Protein AF-A0A4T0E609-F1 (afdb_monomer)

Nearest PDB structures (foldseek):
  8p5k-assembly4_D  TM=7.439E-01  e=4.631E-05  Homo sapiens
  8sv9-assembly2_B  TM=7.648E-01  e=1.270E-04  Homo sapiens
  7jov-assembly4_H  TM=6.399E-01  e=2.448E-04  Homo sapiens
  6ed6-assembly1_A  TM=5.633E-01  e=2.000E-04  Homo sapiens
  7p6n-assembly3_D  TM=6.419E-01  e=7.061E-04  Homo sapiens

Structure (mmCIF, N/CA/C/O backbone):
data_AF-A0A4T0E609-F1
#
_entry.id   AF-A0A4T0E609-F1
#
loop_
_atom_site.group_PDB
_atom_site.id
_atom_site.type_symbol
_atom_site.label_atom_id
_atom_site.label_alt_id
_atom_site.label_comp_id
_atom_site.label_asym_id
_atom_site.label_entity_id
_atom_site.label_seq_id
_atom_site.pdbx_PDB_ins_code
_atom_site.Cartn_x
_atom_site.Cartn_y
_atom_site.Cartn_z
_atom_site.occupancy
_atom_site.B_iso_or_equiv
_atom_site.auth_seq_id
_atom_site.auth_comp_id
_atom_site.auth_asym_id
_atom_site.auth_atom_id
_atom_site.pdbx_PDB_model_num
ATOM 1 N N . MET A 1 1 ? -8.986 11.336 21.048 1.00 56.22 1 MET A N 1
ATOM 2 C CA . MET A 1 1 ? -10.346 11.260 20.461 1.00 56.22 1 MET A CA 1
ATOM 3 C C . MET A 1 1 ? -10.326 11.064 18.946 1.00 56.22 1 MET A C 1
ATOM 5 O O . MET A 1 1 ? -10.777 10.016 18.514 1.00 56.22 1 MET A O 1
ATOM 9 N N . VAL A 1 2 ? -9.793 11.989 18.130 1.00 61.06 2 VAL A N 1
ATOM 10 C CA . VAL A 1 2 ? -9.816 11.843 16.650 1.00 61.06 2 VAL A CA 1
ATOM 11 C C . VAL A 1 2 ? -8.980 10.652 16.150 1.00 61.06 2 VAL A C 1
ATOM 13 O O . VAL A 1 2 ? -9.468 9.868 15.339 1.00 61.06 2 VAL A O 1
ATOM 16 N N . HIS A 1 3 ? -7.763 10.457 16.672 1.00 74.75 3 HIS A N 1
ATOM 17 C CA . HIS A 1 3 ? -6.922 9.303 16.312 1.00 74.75 3 HIS A CA 1
ATOM 18 C C . HIS A 1 3 ? -7.565 7.959 16.679 1.00 74.75 3 HIS A C 1
ATOM 20 O O . HIS A 1 3 ? -7.525 7.029 15.880 1.00 74.75 3 HIS A O 1
ATOM 26 N N . THR A 1 4 ? -8.243 7.879 17.825 1.00 83.50 4 THR A N 1
ATOM 27 C CA . THR A 1 4 ? -8.963 6.678 18.268 1.00 83.50 4 THR A CA 1
ATOM 28 C C . THR A 1 4 ? -10.080 6.285 17.291 1.00 83.50 4 THR A C 1
ATOM 30 O O . THR A 1 4 ? -10.222 5.113 16.957 1.00 83.50 4 THR A O 1
ATOM 33 N N . GLN A 1 5 ? -10.846 7.250 16.767 1.00 89.06 5 GLN A N 1
ATOM 34 C CA . GLN A 1 5 ? -11.907 6.971 15.784 1.00 89.06 5 GLN A CA 1
ATOM 35 C C . GLN A 1 5 ? -11.336 6.553 14.417 1.00 89.06 5 GLN A C 1
ATOM 37 O O . GLN A 1 5 ? -11.829 5.610 13.805 1.00 89.06 5 GLN A O 1
ATOM 42 N N . ARG A 1 6 ? -10.245 7.188 13.965 1.00 92.19 6 ARG A N 1
ATOM 43 C CA . ARG A 1 6 ? -9.525 6.787 12.739 1.00 92.19 6 ARG A CA 1
ATOM 44 C C . ARG A 1 6 ? -8.977 5.364 12.846 1.00 92.19 6 ARG A C 1
ATOM 46 O O . ARG A 1 6 ? -9.180 4.568 11.935 1.00 92.19 6 ARG A O 1
ATOM 53 N N . LYS A 1 7 ? -8.361 5.013 13.981 1.00 92.75 7 LYS A N 1
ATOM 54 C CA . LYS A 1 7 ? -7.909 3.643 14.264 1.00 92.75 7 LYS A CA 1
ATOM 55 C C . LYS A 1 7 ? -9.061 2.638 14.234 1.00 92.75 7 LYS A C 1
ATOM 57 O O . LYS A 1 7 ? -8.891 1.573 13.655 1.00 92.75 7 LYS A O 1
ATOM 62 N N . LYS A 1 8 ? -10.234 2.969 14.795 1.00 93.31 8 LYS A N 1
ATOM 63 C CA . LYS A 1 8 ? -11.423 2.100 14.704 1.00 93.31 8 LYS A CA 1
ATOM 64 C C . LYS A 1 8 ? -11.809 1.814 13.251 1.00 93.31 8 LYS A C 1
ATOM 66 O O . LYS A 1 8 ? -11.991 0.653 12.906 1.00 93.31 8 LYS A O 1
ATOM 71 N N . ILE A 1 9 ? -11.874 2.843 12.400 1.00 95.81 9 ILE A N 1
ATOM 72 C CA . ILE A 1 9 ? -12.173 2.682 10.965 1.00 95.81 9 ILE A CA 1
ATOM 73 C C . ILE A 1 9 ? -11.152 1.748 10.309 1.00 95.81 9 ILE A C 1
ATOM 75 O O . ILE A 1 9 ? -11.538 0.756 9.700 1.00 95.81 9 ILE A O 1
ATOM 79 N N . LEU A 1 10 ? -9.855 2.023 10.491 1.00 97.44 10 LEU A N 1
ATOM 80 C CA . LEU A 1 10 ? -8.783 1.206 9.917 1.00 97.44 10 LEU A CA 1
ATOM 81 C C . LEU A 1 10 ? -8.844 -0.249 10.396 1.00 97.44 10 LEU A C 1
ATOM 83 O O . LEU A 1 10 ? -8.603 -1.160 9.608 1.00 97.44 10 LEU A O 1
ATOM 87 N N . ARG A 1 11 ? -9.197 -0.479 11.665 1.00 96.94 11 ARG A N 1
ATOM 88 C CA . ARG A 1 11 ? -9.356 -1.826 12.212 1.00 96.94 11 ARG A CA 1
ATOM 89 C C . ARG A 1 11 ? -10.498 -2.579 11.530 1.00 96.94 11 ARG A C 1
ATOM 91 O O . ARG A 1 11 ? -10.278 -3.703 11.093 1.00 96.94 11 ARG A O 1
ATOM 98 N N . TYR A 1 12 ? -11.671 -1.962 11.387 1.00 97.44 12 TYR A N 1
ATOM 99 C CA . TYR A 1 12 ? -12.793 -2.576 10.668 1.00 97.44 12 TYR A CA 1
ATOM 100 C C . TYR A 1 12 ? -12.438 -2.878 9.207 1.00 97.44 12 TYR A C 1
ATOM 102 O O . TYR A 1 12 ? -12.769 -3.947 8.697 1.00 97.44 12 TYR A O 1
ATOM 110 N N . THR A 1 13 ? -11.709 -1.978 8.540 1.00 98.38 13 THR A N 1
ATOM 111 C CA . THR A 1 13 ? -11.194 -2.232 7.188 1.00 98.38 13 THR A CA 1
ATOM 112 C C . THR A 1 13 ? -10.259 -3.444 7.161 1.00 98.38 13 THR A C 1
ATOM 114 O O . THR A 1 13 ? -10.406 -4.300 6.294 1.00 98.38 13 THR A O 1
ATOM 117 N N . ALA A 1 14 ? -9.325 -3.559 8.110 1.00 98.56 14 ALA A N 1
ATOM 118 C CA . ALA A 1 14 ? -8.416 -4.701 8.192 1.00 98.56 14 ALA A CA 1
ATOM 119 C C . ALA A 1 14 ? -9.151 -6.025 8.460 1.00 98.56 14 ALA A C 1
ATOM 121 O O . ALA A 1 14 ? -8.818 -7.042 7.857 1.00 98.56 14 ALA A O 1
ATOM 122 N N . GLU A 1 15 ? -10.173 -6.014 9.318 1.00 98.44 15 GLU A N 1
ATOM 123 C CA . GLU A 1 15 ? -11.038 -7.174 9.578 1.00 98.44 15 GLU A CA 1
ATOM 124 C C . GLU A 1 15 ? -11.814 -7.590 8.311 1.00 98.44 15 GLU A C 1
ATOM 126 O O . GLU A 1 15 ? -11.919 -8.779 8.008 1.00 98.44 15 GLU A O 1
ATOM 131 N N . ALA A 1 16 ? -12.271 -6.633 7.494 1.00 98.44 16 ALA A N 1
ATOM 132 C CA . ALA A 1 16 ? -12.873 -6.936 6.195 1.00 98.44 16 ALA A CA 1
ATOM 133 C C . ALA A 1 16 ? -11.858 -7.541 5.204 1.00 98.44 16 ALA A C 1
ATOM 135 O O . ALA A 1 16 ? -12.165 -8.525 4.532 1.00 98.44 16 ALA A O 1
ATOM 136 N N . ILE A 1 17 ? -10.633 -7.003 5.137 1.00 98.69 17 ILE A N 1
ATOM 137 C CA . ILE A 1 17 ? -9.551 -7.565 4.307 1.00 98.69 17 ILE A CA 1
ATOM 138 C C . ILE A 1 17 ? -9.217 -8.997 4.752 1.00 98.69 17 ILE A C 1
ATOM 140 O O . ILE A 1 17 ? -9.049 -9.872 3.904 1.00 98.69 17 ILE A O 1
ATOM 144 N N . GLN A 1 18 ? -9.179 -9.260 6.062 1.00 98.69 18 GLN A N 1
ATOM 145 C CA . GLN A 1 18 ? -8.988 -10.601 6.621 1.00 98.69 18 GLN A CA 1
ATOM 146 C C . GLN A 1 18 ? -10.044 -11.584 6.117 1.00 98.69 18 GLN A C 1
ATOM 148 O O . GLN A 1 18 ? -9.695 -12.677 5.664 1.00 98.69 18 GLN A O 1
ATOM 153 N N . GLU A 1 19 ? -11.316 -11.191 6.121 1.00 98.25 19 GLU A N 1
ATOM 154 C CA . GLU A 1 19 ? -12.392 -12.037 5.608 1.00 98.25 19 GLU A CA 1
ATOM 155 C C . GLU A 1 19 ? -12.185 -12.386 4.123 1.00 98.25 19 GLU A C 1
ATOM 157 O O . GLU A 1 19 ? -12.274 -13.560 3.749 1.00 98.25 19 GLU A O 1
ATOM 162 N N . LEU A 1 20 ? -11.831 -11.407 3.278 1.00 97.81 20 LEU A N 1
ATOM 163 C CA . LEU A 1 20 ? -11.521 -11.647 1.861 1.00 97.81 20 LEU A CA 1
ATOM 164 C C . LEU A 1 20 ? -10.335 -12.600 1.700 1.00 97.81 20 LEU A C 1
ATOM 166 O O . LEU A 1 20 ? -10.408 -13.602 0.976 1.00 97.81 20 LEU A O 1
ATOM 170 N N . HIS A 1 21 ? -9.237 -12.292 2.388 1.00 98.12 21 HIS A N 1
ATOM 171 C CA . HIS A 1 21 ? -7.982 -13.021 2.274 1.00 98.12 21 HIS A CA 1
ATOM 172 C C . HIS A 1 21 ? -8.134 -14.463 2.756 1.00 98.12 21 HIS A C 1
ATOM 174 O O . HIS A 1 21 ? -7.559 -15.358 2.131 1.00 98.12 21 HIS A O 1
ATOM 180 N N . SER A 1 22 ? -8.961 -14.730 3.771 1.00 97.75 22 SER A N 1
ATOM 181 C CA . SER A 1 22 ? -9.263 -16.091 4.246 1.00 97.75 22 SER A CA 1
ATOM 182 C C . SER A 1 22 ? -9.907 -16.979 3.168 1.00 97.75 22 SER A C 1
ATOM 184 O O . SER A 1 22 ? -9.757 -18.200 3.179 1.00 97.75 22 SER A O 1
ATOM 186 N N . ARG A 1 23 ? -10.567 -16.361 2.178 1.00 96.81 23 ARG A N 1
ATOM 187 C CA . ARG A 1 23 ? -11.255 -17.024 1.058 1.00 96.81 23 ARG A CA 1
ATOM 188 C C . ARG A 1 23 ? -10.468 -16.964 -0.257 1.00 96.81 23 ARG A C 1
ATOM 190 O O . ARG A 1 23 ? -11.020 -17.276 -1.315 1.00 96.81 23 ARG A O 1
ATOM 197 N N . ASN A 1 24 ? -9.192 -16.571 -0.197 1.00 96.81 24 ASN A N 1
ATOM 198 C CA . ASN A 1 24 ? -8.314 -16.321 -1.349 1.00 96.81 24 ASN A CA 1
ATOM 199 C C . ASN A 1 24 ? -8.810 -15.219 -2.302 1.00 96.81 24 ASN A C 1
ATOM 201 O O . ASN A 1 24 ? -8.444 -15.212 -3.475 1.00 96.81 24 ASN A O 1
ATOM 205 N N . TRP A 1 25 ? -9.600 -14.267 -1.806 1.00 98.00 25 TRP A N 1
ATOM 206 C CA . TRP A 1 25 ? -9.936 -13.056 -2.550 1.00 98.00 25 TRP A CA 1
ATOM 207 C C . TRP A 1 25 ? -8.961 -11.928 -2.231 1.00 98.00 25 TRP A C 1
ATOM 209 O O . TRP A 1 25 ? -8.458 -11.836 -1.112 1.00 98.00 25 TRP A O 1
ATOM 219 N N . ILE A 1 26 ? -8.715 -11.083 -3.225 1.00 98.06 26 ILE A N 1
ATOM 220 C CA . ILE A 1 26 ? -8.035 -9.794 -3.098 1.00 98.06 26 ILE A CA 1
ATOM 221 C C . ILE A 1 26 ? -8.956 -8.685 -3.590 1.00 98.06 26 ILE A C 1
ATOM 223 O O . ILE A 1 26 ? -9.757 -8.907 -4.501 1.00 98.06 26 ILE A O 1
ATOM 227 N N . HIS A 1 27 ? -8.849 -7.510 -2.979 1.00 98.50 27 HIS A N 1
ATOM 228 C CA . HIS A 1 27 ? -9.698 -6.367 -3.298 1.00 98.50 27 HIS A CA 1
ATOM 229 C C . HIS A 1 27 ? -9.165 -5.554 -4.479 1.00 98.50 27 HIS A C 1
ATOM 231 O O . HIS A 1 27 ? -9.945 -5.105 -5.309 1.00 98.50 27 HIS A O 1
ATOM 237 N N . ILE A 1 28 ? -7.842 -5.365 -4.566 1.00 97.88 28 ILE A N 1
ATOM 238 C CA . ILE A 1 28 ? -7.123 -4.620 -5.619 1.00 97.88 28 ILE A CA 1
ATOM 239 C C . ILE A 1 28 ? -7.340 -3.094 -5.585 1.00 97.88 28 ILE A C 1
ATOM 241 O O . ILE A 1 28 ? -6.464 -2.353 -6.027 1.00 97.88 28 ILE A O 1
ATOM 245 N N . ASP A 1 29 ? -8.442 -2.614 -5.003 1.00 98.06 29 ASP A N 1
ATOM 246 C CA . ASP A 1 29 ? -8.747 -1.177 -4.881 1.00 98.06 29 ASP A CA 1
ATOM 247 C C . ASP A 1 29 ? -8.981 -0.690 -3.436 1.00 98.06 29 ASP A C 1
ATOM 249 O O . ASP A 1 29 ? -9.979 -0.039 -3.131 1.00 98.06 29 ASP A O 1
ATOM 253 N N . ILE A 1 30 ? -8.091 -1.038 -2.499 1.00 98.56 30 ILE A N 1
ATOM 254 C CA . ILE A 1 30 ? -8.170 -0.512 -1.123 1.00 98.56 30 ILE A CA 1
ATOM 255 C C . ILE A 1 30 ? -7.801 0.979 -1.125 1.00 98.56 30 ILE A C 1
ATOM 257 O O . ILE A 1 30 ? -6.637 1.330 -1.312 1.00 98.56 30 ILE A O 1
ATOM 261 N N . LYS A 1 31 ? -8.785 1.853 -0.886 1.00 97.50 31 LYS A N 1
ATOM 262 C CA . LYS A 1 31 ? -8.632 3.318 -0.847 1.00 97.50 31 LYS A CA 1
ATOM 263 C C . LYS A 1 31 ? -9.706 3.972 0.037 1.00 97.50 31 LYS A C 1
ATOM 265 O O . LYS A 1 31 ? -10.720 3.325 0.301 1.00 97.50 31 LYS A O 1
ATOM 270 N N . PRO A 1 32 ? -9.538 5.237 0.469 1.00 97.31 32 PRO A N 1
ATOM 271 C CA . PRO A 1 32 ? -10.495 5.920 1.340 1.00 97.31 32 PRO A CA 1
ATOM 272 C C . PRO A 1 32 ? -11.924 5.952 0.791 1.00 97.31 32 PRO A C 1
ATOM 274 O O . PRO A 1 32 ? -12.859 5.723 1.549 1.00 97.31 32 PRO A O 1
ATOM 277 N N . ASP A 1 33 ? -12.094 6.183 -0.513 1.00 97.00 33 ASP A N 1
ATOM 278 C CA . ASP A 1 33 ? -13.405 6.275 -1.173 1.00 97.00 33 ASP A CA 1
ATOM 279 C C . ASP A 1 33 ? -14.229 4.982 -1.056 1.00 97.00 33 ASP A C 1
ATOM 281 O O . ASP A 1 33 ? -15.456 5.022 -1.084 1.00 97.00 33 ASP A O 1
ATOM 285 N N . ASN A 1 34 ? -13.549 3.845 -0.884 1.00 98.31 34 ASN A N 1
ATOM 286 C CA . ASN A 1 34 ? -14.164 2.524 -0.781 1.00 98.31 34 ASN A CA 1
ATOM 287 C C . ASN A 1 34 ? -14.449 2.122 0.678 1.00 98.31 34 ASN A C 1
ATOM 289 O O . ASN A 1 34 ? -14.935 1.019 0.928 1.00 98.31 34 ASN A O 1
ATOM 293 N N . ILE A 1 35 ? -14.164 2.992 1.657 1.00 97.94 35 ILE A N 1
ATOM 294 C CA . ILE A 1 35 ? -14.458 2.750 3.074 1.00 97.94 35 ILE A CA 1
ATOM 295 C C . ILE A 1 35 ? -15.698 3.540 3.488 1.00 97.94 35 ILE A C 1
ATOM 297 O O . ILE A 1 35 ? -15.660 4.753 3.693 1.00 97.94 35 ILE A O 1
ATOM 301 N N . LEU A 1 36 ? -16.807 2.828 3.666 1.00 96.69 36 LEU A N 1
ATOM 302 C CA . LEU A 1 36 ? -18.069 3.400 4.120 1.00 96.69 36 LEU A CA 1
ATOM 303 C C . LEU A 1 36 ? -18.106 3.403 5.645 1.00 96.69 36 LEU A C 1
ATOM 305 O O . LEU A 1 36 ? -17.947 2.363 6.278 1.00 96.69 36 LEU A O 1
ATOM 309 N N . VAL A 1 37 ? -18.323 4.569 6.243 1.00 94.38 37 VAL A N 1
ATOM 310 C CA . VAL A 1 37 ? -18.292 4.748 7.696 1.00 94.38 37 VAL A CA 1
ATOM 311 C C . VAL A 1 37 ? -19.702 5.001 8.210 1.00 94.38 37 VAL A C 1
ATOM 313 O O . VAL A 1 37 ? -20.343 5.969 7.802 1.00 94.38 37 VAL A O 1
ATOM 316 N N . ASN A 1 38 ? -20.169 4.163 9.136 1.00 91.19 38 ASN A N 1
ATOM 317 C CA . ASN A 1 38 ? -21.442 4.376 9.816 1.00 91.19 38 ASN A CA 1
ATOM 318 C C . ASN A 1 38 ? -21.200 5.040 11.171 1.00 91.19 38 ASN A C 1
ATOM 320 O O . ASN A 1 38 ? -20.379 4.585 11.973 1.00 91.19 38 ASN A O 1
ATOM 324 N N . LEU A 1 39 ? -21.936 6.118 11.421 1.00 89.81 39 LEU A N 1
ATOM 325 C CA . LEU A 1 39 ? -21.929 6.824 12.697 1.00 89.81 39 LEU A CA 1
ATOM 326 C C . LEU A 1 39 ? -22.996 6.237 13.620 1.00 89.81 39 LEU A C 1
ATOM 328 O O . LEU A 1 39 ? -24.030 5.762 13.145 1.00 89.81 39 LEU A O 1
ATOM 332 N N . ASP A 1 40 ? -22.753 6.283 14.926 1.00 83.81 40 ASP A N 1
ATOM 333 C CA . ASP A 1 40 ? -23.804 6.006 15.898 1.00 83.81 40 ASP A CA 1
ATOM 334 C C . ASP A 1 40 ? -24.910 7.070 15.773 1.00 83.81 40 ASP A C 1
ATOM 336 O O . ASP A 1 40 ? -24.643 8.240 15.497 1.00 83.81 40 ASP A O 1
ATOM 340 N N . GLY A 1 41 ? -26.167 6.656 15.922 1.00 68.38 41 GLY A N 1
ATOM 341 C CA . GLY A 1 41 ? -27.347 7.487 15.654 1.00 68.38 41 GLY A CA 1
ATOM 342 C C . GLY A 1 41 ? -27.656 8.530 16.734 1.00 68.38 41 GLY A C 1
ATOM 343 O O . GLY A 1 41 ? -28.712 9.159 16.680 1.00 68.38 41 GLY A O 1
ATOM 344 N N . GLY A 1 42 ? -26.785 8.672 17.735 1.00 72.44 42 GLY A N 1
ATOM 345 C CA . GLY A 1 42 ? -26.906 9.658 18.806 1.00 72.44 42 GLY A CA 1
ATOM 346 C C . GLY A 1 42 ? -26.352 11.039 18.436 1.00 72.44 42 GLY A C 1
ATOM 347 O O . GLY A 1 42 ? -25.864 11.273 17.334 1.00 72.44 42 GLY A O 1
ATOM 348 N N . ASP A 1 43 ? -26.377 11.964 19.399 1.00 72.00 43 ASP A N 1
ATOM 349 C CA . ASP A 1 43 ? -25.817 13.318 19.236 1.00 72.00 43 ASP A CA 1
ATOM 350 C C . ASP A 1 43 ? -24.275 13.331 19.137 1.00 72.00 43 ASP A C 1
ATOM 352 O O . ASP A 1 43 ? -23.662 14.351 18.802 1.00 72.00 43 ASP A O 1
ATOM 356 N N . THR A 1 44 ? -23.622 12.203 19.429 1.00 67.81 44 THR A N 1
ATOM 357 C CA . THR A 1 44 ? -22.175 12.025 19.308 1.00 67.81 44 THR A CA 1
ATOM 358 C C . THR A 1 44 ? -21.824 11.472 17.922 1.00 67.81 44 THR A C 1
ATOM 360 O O . THR A 1 44 ? -22.315 10.433 17.502 1.00 67.81 44 THR A O 1
ATOM 363 N N . LYS A 1 45 ? -20.921 12.144 17.190 1.00 73.19 45 LYS A N 1
ATOM 364 C CA . LYS A 1 45 ? -20.380 11.673 15.892 1.00 73.19 45 LYS A CA 1
ATOM 365 C C . LYS A 1 45 ? -19.370 10.526 16.067 1.00 73.19 45 LYS A C 1
ATOM 367 O O . LYS A 1 45 ? -18.251 10.592 15.556 1.00 73.19 45 LYS A O 1
ATOM 372 N N . GLU A 1 46 ? -19.715 9.521 16.862 1.00 85.75 46 GLU A N 1
ATOM 373 C CA . GLU A 1 46 ? -18.869 8.352 17.093 1.00 85.75 46 GLU A CA 1
ATOM 374 C C . GLU A 1 46 ? -19.018 7.330 15.968 1.00 85.75 46 GLU A C 1
ATOM 376 O O . GLU A 1 46 ? -20.085 7.191 15.379 1.00 85.75 46 GLU A O 1
ATOM 381 N N . ILE A 1 47 ? -17.935 6.615 15.657 1.00 88.44 47 ILE A N 1
ATOM 382 C CA . ILE A 1 47 ? -17.958 5.561 14.645 1.00 88.44 47 ILE A CA 1
ATOM 383 C C . ILE A 1 47 ? -18.582 4.300 15.245 1.00 88.44 47 ILE A C 1
ATOM 385 O O . ILE A 1 47 ? -18.026 3.733 16.190 1.00 88.44 47 ILE A O 1
ATOM 389 N N . ALA A 1 48 ? -19.695 3.850 14.663 1.00 89.06 48 ALA A N 1
ATOM 390 C CA . ALA A 1 48 ? -20.345 2.590 15.009 1.00 89.06 48 ALA A CA 1
ATOM 391 C C . ALA A 1 48 ? -19.657 1.404 14.318 1.00 89.06 48 ALA A C 1
ATOM 393 O O . ALA A 1 48 ? -19.335 0.411 14.967 1.00 89.06 48 ALA A O 1
ATOM 394 N N . ASN A 1 49 ? -19.405 1.513 13.009 1.00 91.44 49 ASN A N 1
ATOM 395 C CA . ASN A 1 49 ? -18.568 0.581 12.253 1.00 91.44 49 ASN A CA 1
ATOM 396 C C . ASN A 1 49 ? -18.037 1.221 10.955 1.00 91.44 49 ASN A C 1
ATOM 398 O O . ASN A 1 49 ? -18.390 2.351 10.609 1.00 91.44 49 ASN A O 1
ATOM 402 N N . ALA A 1 50 ? -17.190 0.486 10.234 1.00 95.62 50 ALA A N 1
ATOM 403 C CA . ALA A 1 50 ? -16.849 0.785 8.849 1.00 95.62 50 ALA A CA 1
ATOM 404 C C . ALA A 1 50 ? -16.929 -0.483 7.991 1.00 95.62 50 ALA A C 1
ATOM 406 O O . ALA A 1 50 ? -16.760 -1.595 8.492 1.00 95.62 50 ALA A O 1
ATOM 407 N N . VAL A 1 51 ? -17.208 -0.310 6.703 1.00 95.81 51 VAL A N 1
ATOM 408 C CA . VAL A 1 51 ? -17.391 -1.391 5.735 1.00 95.81 51 VAL A CA 1
ATOM 409 C C . VAL A 1 51 ? -16.517 -1.114 4.519 1.00 95.81 51 VAL A C 1
ATOM 411 O O . VAL A 1 51 ? -16.528 -0.008 3.983 1.00 95.81 51 VAL A O 1
ATOM 414 N N . LEU A 1 52 ? -15.774 -2.130 4.084 1.00 97.94 52 LEU A N 1
ATOM 415 C CA . LEU A 1 52 ? -15.079 -2.121 2.801 1.00 97.94 52 LEU A CA 1
ATOM 416 C C . LEU A 1 52 ? -16.088 -2.426 1.686 1.00 97.94 52 LEU A C 1
ATOM 418 O O . LEU A 1 52 ? -16.753 -3.463 1.724 1.00 97.94 52 LEU A O 1
ATOM 422 N N . GLY A 1 53 ? -16.232 -1.502 0.741 1.00 96.88 53 GLY A N 1
ATOM 423 C CA . GLY A 1 53 ? -17.115 -1.608 -0.417 1.00 96.88 53 GLY A CA 1
ATOM 424 C C . GLY A 1 53 ? -16.353 -1.587 -1.741 1.00 96.88 53 GLY A C 1
ATOM 425 O O . GLY A 1 53 ? -15.137 -1.478 -1.757 1.00 96.88 53 GLY A O 1
ATOM 426 N N . ASP A 1 54 ? -17.116 -1.635 -2.833 1.00 96.44 54 ASP A N 1
ATOM 427 C CA . ASP A 1 54 ? -16.636 -1.629 -4.223 1.00 96.44 54 ASP A CA 1
ATOM 428 C C . ASP A 1 54 ? -15.753 -2.831 -4.613 1.00 96.44 54 ASP A C 1
ATOM 430 O O . ASP A 1 54 ? -14.531 -2.769 -4.688 1.00 96.44 54 ASP A O 1
ATOM 434 N N . PHE A 1 55 ? -16.413 -3.963 -4.875 1.00 96.94 55 PHE A N 1
ATOM 435 C CA . PHE A 1 55 ? -15.779 -5.235 -5.242 1.00 96.94 55 PHE A CA 1
ATOM 436 C C . PHE A 1 55 ? -15.754 -5.476 -6.760 1.00 96.94 55 PHE A C 1
ATOM 438 O O . PHE A 1 55 ? -15.660 -6.623 -7.199 1.00 96.94 55 PHE A O 1
ATOM 445 N N . ASP A 1 56 ? -15.904 -4.426 -7.569 1.00 96.62 56 ASP A N 1
ATOM 446 C CA . ASP A 1 56 ? -16.060 -4.511 -9.025 1.00 96.62 56 ASP A CA 1
ATOM 447 C C . ASP A 1 56 ? -14.871 -5.189 -9.732 1.00 96.62 56 ASP A C 1
ATOM 449 O O . ASP A 1 56 ? -15.056 -5.933 -10.700 1.00 96.62 56 ASP A O 1
ATOM 453 N N . ILE A 1 57 ? -13.666 -4.985 -9.200 1.00 96.31 57 ILE A N 1
ATOM 454 C CA . ILE A 1 57 ? -12.414 -5.571 -9.679 1.00 96.31 57 ILE A CA 1
ATOM 455 C C . ILE A 1 57 ? -11.811 -6.588 -8.706 1.00 96.31 57 ILE A C 1
ATOM 457 O O . ILE A 1 57 ? -10.693 -7.050 -8.937 1.00 96.31 57 ILE A O 1
ATOM 461 N N . ALA A 1 58 ? -12.527 -6.956 -7.639 1.00 97.31 58 ALA A N 1
ATOM 462 C CA . ALA A 1 58 ? -12.060 -7.964 -6.696 1.00 97.31 58 ALA A CA 1
ATOM 463 C C . ALA A 1 58 ? -11.827 -9.304 -7.412 1.00 97.31 58 ALA A C 1
ATOM 465 O O . ALA A 1 58 ? -12.583 -9.711 -8.298 1.00 97.31 58 ALA A O 1
ATOM 466 N N . TYR A 1 59 ? -10.775 -10.017 -7.015 1.00 97.31 59 TYR A N 1
ATOM 467 C CA . TYR A 1 59 ? -10.310 -11.195 -7.741 1.00 97.31 59 TYR A CA 1
ATOM 468 C C . TYR A 1 59 ? -10.027 -12.366 -6.807 1.00 97.31 59 TYR A C 1
ATOM 470 O O . TYR A 1 59 ? -9.358 -12.216 -5.783 1.00 97.31 59 TYR A O 1
ATOM 478 N N . ARG A 1 60 ? -10.496 -13.561 -7.178 1.00 97.19 60 ARG A N 1
ATOM 479 C CA . ARG A 1 60 ? -10.152 -14.798 -6.476 1.00 97.19 60 ARG A CA 1
ATOM 480 C C . ARG A 1 60 ? -8.850 -15.353 -7.033 1.00 97.19 60 ARG A C 1
ATOM 482 O O . ARG A 1 60 ? -8.813 -15.818 -8.169 1.00 97.19 60 ARG A O 1
ATOM 489 N N . LEU A 1 61 ? -7.796 -15.327 -6.227 1.00 95.38 61 LEU A N 1
ATOM 490 C CA . LEU A 1 61 ? -6.506 -15.895 -6.598 1.00 95.38 61 LEU A CA 1
ATOM 491 C C . LEU A 1 61 ? -6.612 -17.414 -6.769 1.00 95.38 61 LEU A C 1
ATOM 493 O O . LEU A 1 61 ? -7.251 -18.107 -5.975 1.00 95.38 61 LEU A O 1
ATOM 497 N N . GLU A 1 62 ? -5.932 -17.922 -7.792 1.00 92.38 62 GLU A N 1
ATO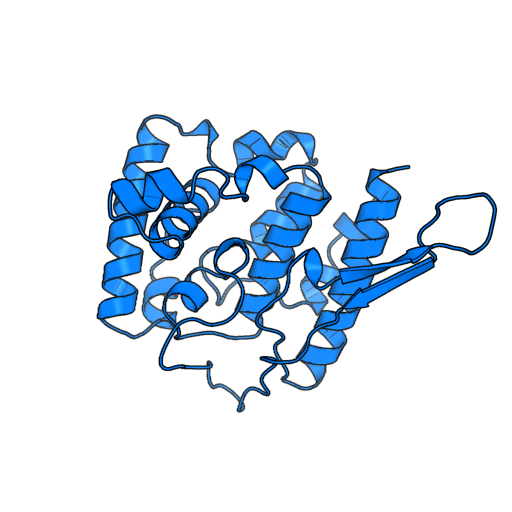M 498 C CA . GLU A 1 62 ? -5.605 -19.341 -7.884 1.00 92.38 62 GLU A CA 1
ATOM 499 C C . GLU A 1 62 ? -4.443 -19.647 -6.933 1.00 92.38 62 GLU A C 1
ATOM 501 O O . GLU A 1 62 ? -3.536 -18.826 -6.762 1.00 92.38 62 GLU A O 1
ATOM 506 N N . ASP A 1 63 ? -4.452 -20.829 -6.318 1.00 86.19 63 ASP A N 1
ATOM 507 C CA . ASP A 1 63 ? -3.449 -21.194 -5.318 1.00 86.19 63 ASP A CA 1
ATOM 508 C C . ASP A 1 63 ? -2.021 -21.061 -5.871 1.00 86.19 63 ASP A C 1
ATOM 510 O O . ASP A 1 63 ? -1.668 -21.612 -6.915 1.00 86.19 63 ASP A O 1
ATOM 514 N N . GLY A 1 64 ? -1.195 -20.292 -5.158 1.00 79.38 64 GLY A N 1
ATOM 515 C CA . GLY A 1 64 ? 0.208 -20.061 -5.502 1.00 79.38 64 GLY A CA 1
ATOM 516 C C . GLY A 1 64 ? 0.455 -19.165 -6.721 1.00 79.38 64 GLY A C 1
ATOM 517 O O . GLY A 1 64 ? 1.617 -18.963 -7.072 1.00 79.38 64 GLY A O 1
ATOM 518 N N . LYS A 1 65 ? -0.582 -18.603 -7.359 1.00 88.75 65 LYS A N 1
ATOM 519 C CA . LYS A 1 65 ? -0.423 -17.743 -8.539 1.00 88.75 65 LYS A CA 1
ATOM 520 C C . LYS A 1 65 ? -0.697 -16.281 -8.220 1.00 88.75 65 LYS A C 1
ATOM 522 O O . LYS A 1 65 ? -1.701 -15.937 -7.601 1.00 88.75 65 LYS A O 1
ATOM 527 N N . ALA A 1 66 ? 0.191 -15.413 -8.691 1.00 92.75 66 ALA A N 1
ATOM 528 C CA . ALA A 1 66 ? -0.060 -13.982 -8.716 1.00 92.75 66 ALA A CA 1
ATOM 529 C C . ALA A 1 66 ? -0.968 -13.611 -9.895 1.00 92.75 66 ALA A C 1
ATOM 531 O O . ALA A 1 66 ? -0.934 -14.252 -10.948 1.00 92.75 66 ALA A O 1
ATOM 532 N N . LEU A 1 67 ? -1.766 -12.561 -9.720 1.00 94.62 67 LEU A N 1
ATOM 533 C CA . LEU A 1 67 ? -2.593 -12.007 -10.781 1.00 94.62 67 LEU A CA 1
ATOM 534 C C . LEU A 1 67 ? -1.716 -11.261 -11.802 1.00 94.62 67 LEU A C 1
ATOM 536 O O . LEU A 1 67 ? -0.815 -10.497 -11.443 1.00 94.62 67 LEU A O 1
ATOM 540 N N . ARG A 1 68 ? -2.023 -11.486 -13.082 1.00 94.06 68 ARG A N 1
ATOM 541 C CA . ARG A 1 68 ? -1.472 -10.787 -14.247 1.00 94.06 68 ARG A CA 1
ATOM 542 C C . ARG A 1 68 ? -2.622 -10.295 -15.117 1.00 94.06 68 ARG A C 1
ATOM 544 O O . ARG A 1 68 ? -3.457 -11.092 -15.541 1.00 94.06 68 ARG A O 1
ATOM 551 N N . THR A 1 69 ? -2.644 -9.001 -15.410 1.00 92.62 69 THR A N 1
ATOM 552 C CA . THR A 1 69 ? -3.643 -8.358 -16.273 1.00 92.62 69 THR A CA 1
ATOM 553 C C . THR A 1 69 ? -2.976 -7.733 -17.501 1.00 92.62 69 THR A C 1
ATOM 555 O O . THR A 1 69 ? -1.754 -7.719 -17.628 1.00 92.62 69 THR A O 1
ATOM 558 N N . ARG A 1 70 ? -3.778 -7.248 -18.463 1.00 90.44 70 ARG A N 1
ATOM 559 C CA . ARG A 1 70 ? -3.251 -6.540 -19.650 1.00 90.44 70 ARG A CA 1
ATOM 560 C C . ARG A 1 70 ? -2.750 -5.130 -19.328 1.00 90.44 70 ARG A C 1
ATOM 562 O O . ARG A 1 70 ? -1.859 -4.639 -20.004 1.00 90.44 70 ARG A O 1
ATOM 569 N N . HIS A 1 71 ? -3.358 -4.494 -18.333 1.00 92.19 71 HIS A N 1
ATOM 570 C CA . HIS A 1 71 ? -3.046 -3.146 -17.868 1.00 92.19 71 HIS A CA 1
ATOM 571 C C . HIS A 1 71 ? -3.249 -3.102 -16.353 1.00 92.19 71 HIS A C 1
ATOM 573 O O . HIS A 1 71 ? -4.013 -3.916 -15.818 1.00 92.19 71 HIS A O 1
ATOM 579 N N . ALA A 1 72 ? -2.591 -2.167 -15.669 1.00 93.88 72 ALA A N 1
ATOM 580 C CA . ALA A 1 72 ? -2.755 -1.998 -14.232 1.00 93.88 72 ALA A CA 1
ATOM 581 C C . ALA A 1 72 ? -4.200 -1.572 -13.911 1.00 93.88 72 ALA A C 1
ATOM 583 O O . ALA A 1 72 ? -4.796 -0.775 -14.636 1.00 93.88 72 ALA A O 1
ATOM 584 N N . ILE A 1 73 ? -4.769 -2.132 -12.844 1.00 94.94 73 ILE A N 1
ATOM 585 C CA . ILE A 1 73 ? -6.162 -1.917 -12.420 1.00 94.94 73 ILE A CA 1
ATOM 586 C C . ILE A 1 73 ? -6.216 -1.361 -10.991 1.00 94.94 73 ILE A C 1
ATOM 588 O O . ILE A 1 73 ? -5.210 -1.378 -10.278 1.00 94.94 73 ILE A O 1
ATOM 592 N N . GLY A 1 74 ? -7.367 -0.816 -10.593 1.00 93.94 74 GLY A N 1
ATOM 593 C CA . GLY A 1 74 ? -7.524 -0.057 -9.347 1.00 93.94 74 GLY A CA 1
ATOM 594 C C . GLY A 1 74 ? -6.955 1.359 -9.447 1.00 93.94 74 GLY A C 1
ATOM 595 O O . GLY A 1 74 ? -6.440 1.769 -10.491 1.00 93.94 74 GLY A O 1
ATOM 596 N N . ASN A 1 75 ? -7.037 2.129 -8.369 1.00 94.88 75 ASN A N 1
ATOM 597 C CA . ASN A 1 75 ? -6.557 3.505 -8.330 1.00 94.88 75 ASN A CA 1
ATOM 598 C C . ASN A 1 75 ? -5.025 3.565 -8.171 1.00 94.88 75 ASN A C 1
ATOM 600 O O . ASN A 1 75 ? -4.467 3.050 -7.204 1.00 94.88 75 ASN A O 1
ATOM 604 N N . ALA A 1 76 ? -4.345 4.241 -9.105 1.00 94.50 76 ALA A N 1
ATOM 605 C CA . ALA A 1 76 ? -2.884 4.312 -9.155 1.00 94.50 76 ALA A CA 1
ATOM 606 C C . ALA A 1 76 ? -2.239 4.876 -7.877 1.00 94.50 76 ALA A C 1
ATOM 608 O O . ALA A 1 76 ? -1.164 4.411 -7.519 1.00 94.50 76 ALA A O 1
ATOM 609 N N . ILE A 1 77 ? -2.881 5.810 -7.164 1.00 95.81 77 ILE A N 1
ATOM 610 C CA . ILE A 1 77 ? -2.335 6.416 -5.933 1.00 95.81 77 ILE A CA 1
ATOM 611 C C . ILE A 1 77 ? -2.185 5.374 -4.817 1.00 95.81 77 ILE A C 1
ATOM 613 O O . ILE A 1 77 ? -1.237 5.421 -4.041 1.00 95.81 77 ILE A O 1
ATOM 617 N N . TRP A 1 78 ? -3.104 4.411 -4.754 1.00 97.62 78 TRP A N 1
ATOM 618 C CA . TRP A 1 78 ? -3.174 3.426 -3.670 1.00 97.62 78 TRP A CA 1
ATOM 619 C C . TRP A 1 78 ? -2.529 2.093 -4.035 1.00 97.62 78 TRP A C 1
ATOM 621 O O . TRP A 1 78 ? -2.445 1.186 -3.210 1.00 97.62 78 TRP A O 1
ATOM 631 N N . ARG A 1 79 ? -2.084 1.946 -5.281 1.00 97.31 79 ARG A N 1
ATOM 632 C CA . ARG A 1 79 ? -1.605 0.681 -5.826 1.00 97.31 79 ARG A CA 1
ATOM 633 C C . ARG A 1 79 ? -0.196 0.361 -5.320 1.00 97.31 79 ARG A C 1
ATOM 635 O O . ARG A 1 79 ? 0.671 1.234 -5.231 1.00 97.31 79 ARG A O 1
ATOM 642 N N . SER A 1 80 ? 0.049 -0.914 -5.023 1.00 98.31 80 SER A N 1
ATOM 643 C CA . SER A 1 80 ? 1.386 -1.394 -4.665 1.00 98.31 80 SER A CA 1
ATOM 644 C C . SER A 1 80 ? 2.374 -1.279 -5.834 1.00 98.31 80 SER A C 1
ATOM 646 O O . SER A 1 80 ? 1.938 -1.277 -6.988 1.00 98.31 80 SER A O 1
ATOM 648 N N . PRO A 1 81 ? 3.698 -1.230 -5.582 1.00 98.19 81 PRO A N 1
ATOM 649 C CA . PRO A 1 81 ? 4.697 -1.096 -6.639 1.00 98.19 81 PRO A CA 1
ATOM 650 C C . PRO A 1 81 ? 4.610 -2.189 -7.705 1.00 98.19 81 PRO A C 1
ATOM 652 O O . PRO A 1 81 ? 4.629 -1.885 -8.893 1.00 98.19 81 PRO A O 1
ATOM 655 N N . GLU A 1 82 ? 4.443 -3.453 -7.301 1.00 97.75 82 GLU A N 1
ATOM 656 C CA . GLU A 1 82 ? 4.221 -4.539 -8.257 1.00 97.75 82 GLU A CA 1
ATOM 657 C C . GLU A 1 82 ? 2.890 -4.370 -9.009 1.00 97.75 82 GLU A C 1
ATOM 659 O O . GLU A 1 82 ? 2.841 -4.553 -10.222 1.00 97.75 82 GLU A O 1
ATOM 664 N N . GLY A 1 83 ? 1.830 -3.888 -8.351 1.00 97.12 83 GLY A N 1
ATOM 665 C CA . GLY A 1 83 ? 0.555 -3.617 -9.012 1.00 97.12 83 GLY A CA 1
ATOM 666 C C . GLY A 1 83 ? 0.635 -2.556 -10.110 1.00 97.12 83 GLY A C 1
ATOM 667 O O . GLY A 1 83 ? -0.078 -2.675 -11.107 1.00 97.12 83 GLY A O 1
ATOM 668 N N . GLN A 1 84 ? 1.526 -1.564 -9.989 1.00 97.06 84 GLN A N 1
ATOM 669 C CA . GLN A 1 84 ? 1.751 -0.553 -11.039 1.00 97.06 84 GLN A CA 1
ATOM 670 C C . GLN A 1 84 ? 2.192 -1.175 -12.368 1.00 97.06 84 GLN A C 1
ATOM 672 O O . GLN A 1 84 ? 1.954 -0.602 -13.427 1.00 97.06 84 GLN A O 1
ATOM 677 N N . THR A 1 85 ? 2.781 -2.371 -12.322 1.00 95.25 85 THR A N 1
ATOM 678 C CA . THR A 1 85 ? 3.255 -3.105 -13.501 1.00 95.25 85 THR A CA 1
ATOM 679 C C . THR A 1 85 ? 2.206 -4.042 -14.109 1.00 95.25 85 THR A C 1
ATOM 681 O O . THR A 1 85 ? 2.498 -4.726 -15.083 1.00 95.25 85 THR A O 1
ATOM 684 N N . ALA A 1 86 ? 0.985 -4.092 -13.552 1.00 93.62 86 ALA A N 1
ATOM 685 C CA . ALA A 1 86 ? -0.091 -5.020 -13.937 1.00 93.62 86 ALA A CA 1
ATOM 686 C C . ALA A 1 86 ? 0.200 -6.516 -13.686 1.00 93.62 86 ALA A C 1
ATOM 688 O O . ALA A 1 86 ? -0.604 -7.381 -14.051 1.00 93.62 86 ALA A O 1
ATOM 689 N N . VAL A 1 87 ? 1.336 -6.841 -13.065 1.00 92.19 87 VAL A N 1
ATOM 690 C CA . VAL A 1 87 ? 1.791 -8.215 -12.834 1.00 92.19 87 VAL A CA 1
ATOM 691 C C . VAL A 1 87 ? 2.277 -8.403 -11.399 1.00 92.19 87 VAL A C 1
ATOM 693 O O . VAL A 1 87 ? 2.657 -7.457 -10.716 1.00 92.19 87 VAL A O 1
ATOM 696 N N . GLY A 1 88 ? 2.238 -9.640 -10.907 1.00 92.06 88 GLY A N 1
ATOM 697 C CA . GLY A 1 88 ? 2.729 -9.954 -9.564 1.00 92.06 88 GLY A CA 1
ATOM 698 C C . GLY A 1 88 ? 1.774 -9.565 -8.426 1.00 92.06 88 GLY A C 1
ATOM 699 O O . GLY A 1 88 ? 2.150 -9.678 -7.258 1.00 92.06 88 GLY A O 1
ATOM 700 N N . VAL A 1 89 ? 0.534 -9.168 -8.737 1.00 96.50 89 VAL A N 1
ATOM 701 C CA . VAL A 1 89 ? -0.465 -8.743 -7.743 1.00 96.50 89 VAL A CA 1
ATOM 702 C C . VAL A 1 89 ? -0.915 -9.927 -6.885 1.00 96.50 89 VAL A C 1
ATOM 704 O O . VAL A 1 89 ? -1.270 -10.990 -7.397 1.00 96.50 89 VAL A O 1
ATOM 707 N N . THR A 1 90 ? -0.904 -9.753 -5.563 1.00 97.00 90 THR A N 1
ATOM 708 C CA . THR A 1 90 ? -1.331 -10.773 -4.585 1.00 97.00 90 THR A CA 1
ATOM 709 C C . THR A 1 90 ? -1.997 -10.134 -3.369 1.00 97.00 90 THR A C 1
ATOM 711 O O . THR A 1 90 ? -2.167 -8.922 -3.317 1.00 97.00 90 THR A O 1
ATOM 714 N N . LYS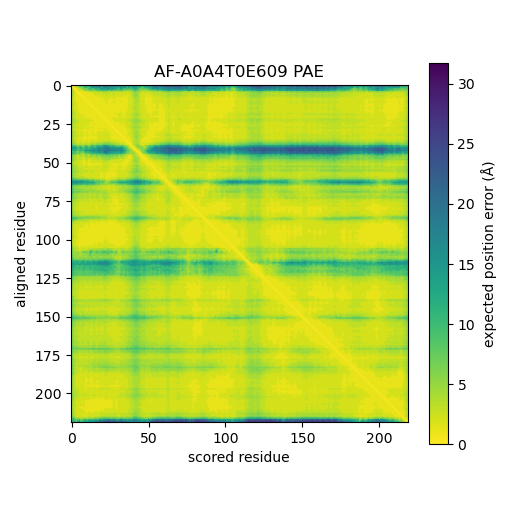 A 1 91 ? -2.313 -10.933 -2.341 1.00 98.25 91 LYS A N 1
ATOM 715 C CA . LYS A 1 91 ? -2.754 -10.428 -1.031 1.00 98.25 91 LYS A CA 1
ATOM 716 C C . LYS A 1 91 ? -1.806 -9.367 -0.467 1.00 98.25 91 LYS A C 1
ATOM 718 O O . LYS A 1 91 ? -2.269 -8.379 0.084 1.00 98.25 91 LYS A O 1
ATOM 723 N N . ALA A 1 92 ? -0.495 -9.516 -0.677 1.00 98.31 92 ALA A N 1
ATOM 724 C CA . ALA A 1 92 ? 0.506 -8.541 -0.239 1.00 98.31 92 ALA A CA 1
ATOM 725 C C . ALA A 1 92 ? 0.347 -7.160 -0.906 1.00 98.31 92 ALA A C 1
ATOM 727 O O . ALA A 1 92 ? 0.828 -6.161 -0.371 1.00 98.31 92 ALA A O 1
ATOM 728 N N . SER A 1 93 ? -0.319 -7.089 -2.060 1.00 98.50 93 SER A N 1
ATOM 729 C CA . SER A 1 93 ? -0.645 -5.829 -2.727 1.00 98.50 93 SER A CA 1
ATOM 730 C C . SER A 1 93 ? -1.749 -5.082 -1.972 1.00 98.50 93 SER A C 1
ATOM 732 O O . SER A 1 93 ? -1.570 -3.900 -1.698 1.00 98.50 93 SER A O 1
ATOM 734 N N . ASP A 1 94 ? -2.801 -5.776 -1.512 1.00 98.75 94 ASP A N 1
ATOM 735 C CA . ASP A 1 94 ? -3.824 -5.182 -0.631 1.00 98.75 94 ASP A CA 1
ATOM 736 C C . ASP A 1 94 ? -3.221 -4.703 0.700 1.00 98.75 94 ASP A C 1
ATOM 738 O O . ASP A 1 94 ? -3.612 -3.654 1.204 1.00 98.75 94 ASP A O 1
ATOM 742 N N . ILE A 1 95 ? -2.249 -5.437 1.264 1.00 98.88 95 ILE A N 1
ATOM 743 C CA . ILE A 1 95 ? -1.552 -5.029 2.500 1.00 98.88 95 ILE A CA 1
ATOM 744 C C . ILE A 1 95 ? -0.808 -3.708 2.302 1.00 98.88 95 ILE A C 1
ATO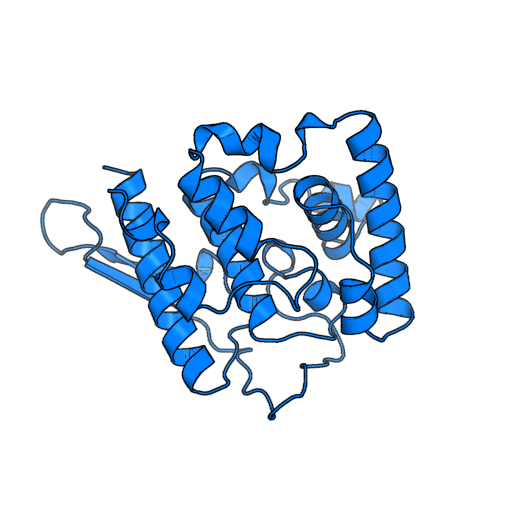M 746 O O . ILE A 1 95 ? -0.870 -2.827 3.157 1.00 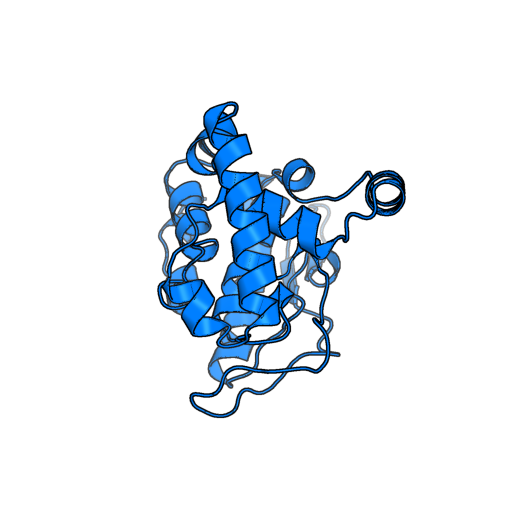98.88 95 ILE A O 1
ATOM 750 N N . TYR A 1 96 ? -0.135 -3.545 1.163 1.00 98.81 96 TYR A N 1
ATOM 751 C CA . TYR A 1 96 ? 0.552 -2.299 0.842 1.00 98.81 96 TYR A CA 1
ATOM 752 C C . TYR A 1 96 ? -0.435 -1.137 0.706 1.00 98.81 96 TYR A C 1
ATOM 754 O O . TYR A 1 96 ? -0.247 -0.094 1.330 1.00 98.81 96 TYR A O 1
ATOM 762 N N . SER A 1 97 ? -1.518 -1.336 -0.052 1.00 98.81 97 SER A N 1
ATOM 763 C CA . SER A 1 97 ? -2.594 -0.351 -0.203 1.00 98.81 97 SER A CA 1
ATOM 764 C C . SER A 1 97 ? -3.230 0.017 1.141 1.00 98.81 97 SER A C 1
ATOM 766 O O . SER A 1 97 ? -3.482 1.192 1.411 1.00 98.81 97 SER A O 1
ATOM 768 N N . PHE A 1 98 ? -3.413 -0.960 2.032 1.00 98.88 98 PHE A N 1
ATOM 769 C CA . PHE A 1 98 ? -3.875 -0.723 3.396 1.00 98.88 98 PHE A CA 1
ATOM 770 C C . PHE A 1 98 ? -2.865 0.097 4.220 1.00 98.88 98 PHE A C 1
ATOM 772 O O . PHE A 1 98 ? -3.264 1.013 4.936 1.00 98.88 98 PHE A O 1
ATOM 779 N N . GLY A 1 99 ? -1.559 -0.136 4.058 1.00 98.69 99 GLY A N 1
ATOM 780 C CA . GLY A 1 99 ? -0.513 0.702 4.653 1.00 98.69 99 GLY A CA 1
ATOM 781 C C . GLY A 1 99 ? -0.577 2.166 4.197 1.00 98.69 99 GLY A C 1
ATOM 782 O O . GLY A 1 99 ? -0.482 3.075 5.025 1.00 98.69 99 GLY A O 1
ATOM 783 N N . LEU A 1 100 ? -0.823 2.414 2.906 1.00 98.62 100 LEU A N 1
ATOM 784 C CA . LEU A 1 100 ? -1.054 3.768 2.386 1.00 98.62 100 LEU A CA 1
ATOM 785 C C . LEU A 1 100 ? -2.328 4.393 2.972 1.00 98.62 100 LEU A C 1
ATOM 787 O O . LEU A 1 100 ? -2.317 5.556 3.380 1.00 98.62 100 LEU A O 1
ATOM 791 N N . LEU A 1 101 ? -3.414 3.620 3.077 1.00 98.38 101 LEU A N 1
ATOM 792 C CA . LEU A 1 101 ? -4.654 4.056 3.722 1.00 98.38 101 LEU A CA 1
ATOM 793 C C . LEU A 1 101 ? -4.420 4.449 5.189 1.00 98.38 101 LEU A C 1
ATOM 795 O O . LEU A 1 101 ? -4.955 5.462 5.643 1.00 98.38 101 LEU A O 1
ATOM 799 N N . CYS A 1 102 ? -3.584 3.707 5.921 1.00 97.88 102 CYS A N 1
ATOM 800 C CA . CYS A 1 102 ? -3.178 4.067 7.277 1.00 97.88 102 CYS A CA 1
ATOM 801 C C . CYS A 1 102 ? -2.446 5.415 7.323 1.00 97.88 102 CYS A C 1
ATOM 803 O O . CYS A 1 102 ? -2.782 6.250 8.162 1.00 97.88 102 CYS A O 1
ATOM 805 N N . ILE A 1 103 ? -1.495 5.660 6.413 1.00 97.00 103 ILE A N 1
ATOM 806 C CA . ILE A 1 103 ? -0.786 6.950 6.311 1.00 97.00 103 ILE A CA 1
ATOM 807 C C . ILE A 1 103 ? -1.784 8.086 6.079 1.00 97.00 103 ILE A C 1
ATOM 809 O O . ILE A 1 103 ? -1.778 9.076 6.815 1.00 97.00 103 ILE A O 1
ATOM 813 N N . TYR A 1 104 ? -2.680 7.922 5.105 1.00 96.31 104 TYR A N 1
ATOM 814 C CA . TYR A 1 104 ? -3.703 8.912 4.784 1.00 96.31 104 TYR A CA 1
ATOM 815 C C . TYR A 1 104 ? -4.610 9.214 5.977 1.00 96.31 104 TYR A C 1
ATOM 817 O O . TYR A 1 104 ? -4.736 10.367 6.394 1.00 96.31 104 TYR A O 1
ATOM 825 N N . ALA A 1 105 ? -5.203 8.177 6.575 1.00 95.06 105 ALA A N 1
ATOM 826 C CA . ALA A 1 105 ? -6.131 8.328 7.687 1.00 95.06 105 ALA A CA 1
ATOM 827 C C . ALA A 1 105 ? -5.458 8.970 8.908 1.00 95.06 105 ALA A C 1
ATOM 829 O O . ALA A 1 105 ? -6.097 9.718 9.650 1.00 95.06 105 ALA A O 1
ATOM 830 N N . MET A 1 106 ? -4.161 8.732 9.111 1.00 93.31 106 MET A N 1
ATOM 831 C CA . MET A 1 106 ? -3.400 9.323 10.211 1.00 93.31 106 MET A CA 1
ATOM 832 C C . MET A 1 106 ? -2.926 10.758 9.942 1.00 93.31 106 MET A C 1
ATOM 834 O O . MET A 1 106 ? -2.430 11.392 10.867 1.00 93.31 106 MET A O 1
ATOM 838 N N . GLY A 1 107 ? -3.193 11.313 8.755 1.00 90.12 107 GLY A N 1
ATOM 839 C CA . GLY A 1 107 ? -2.954 12.721 8.422 1.00 90.12 107 GLY A CA 1
ATOM 840 C C . GLY A 1 107 ? -1.897 12.958 7.344 1.00 90.12 107 GLY A C 1
ATOM 841 O O . GLY A 1 107 ? -1.729 14.095 6.928 1.00 90.12 107 GLY A O 1
ATOM 842 N N . GLY A 1 108 ? -1.236 11.915 6.835 1.00 89.75 108 GLY A N 1
ATOM 843 C CA . GLY A 1 108 ? -0.203 12.020 5.797 1.00 89.75 108 GLY A CA 1
ATOM 844 C C . GLY A 1 108 ? -0.744 12.106 4.366 1.00 89.75 108 GLY A C 1
ATOM 845 O O . GLY A 1 108 ? -0.066 11.680 3.436 1.00 89.75 108 GLY A O 1
ATOM 846 N N . GLY A 1 109 ? -1.977 12.583 4.168 1.00 84.62 109 GLY A N 1
ATOM 847 C CA . GLY A 1 109 ? -2.632 12.576 2.856 1.00 84.62 109 GLY A CA 1
ATOM 848 C C . GLY A 1 109 ? -1.913 13.422 1.803 1.00 84.62 109 GLY A C 1
ATOM 849 O O . GLY A 1 109 ? -1.770 12.980 0.667 1.00 84.62 109 GLY A O 1
ATOM 850 N N . GLU A 1 110 ? -1.381 14.582 2.188 1.00 86.62 110 GLU A N 1
ATOM 851 C CA . GLU A 1 110 ? -0.625 15.484 1.300 1.00 86.62 110 GLU A CA 1
ATOM 852 C C . GLU A 1 110 ? 0.629 14.838 0.683 1.00 86.62 110 GLU A C 1
ATOM 854 O O . GLU A 1 110 ? 1.083 15.241 -0.384 1.00 86.62 110 GLU A O 1
ATOM 859 N N . LEU A 1 111 ? 1.164 13.792 1.319 1.00 88.06 111 LEU A N 1
ATOM 860 C CA . LEU A 1 111 ? 2.325 13.049 0.826 1.00 88.06 111 LEU A CA 1
ATOM 861 C C . LEU A 1 111 ? 1.941 12.055 -0.280 1.00 88.06 111 LEU A C 1
ATOM 863 O O . LEU A 1 111 ? 2.768 11.697 -1.116 1.00 88.06 111 LEU A O 1
ATOM 867 N N . LEU A 1 112 ? 0.685 11.606 -0.296 1.00 88.56 112 LEU A N 1
ATOM 868 C CA . LEU A 1 112 ? 0.202 10.571 -1.211 1.00 88.56 112 LEU A CA 1
ATOM 869 C C . LEU A 1 112 ? -0.567 11.151 -2.400 1.00 88.56 112 LEU A C 1
ATOM 871 O O . LEU A 1 112 ? -0.468 10.633 -3.509 1.00 88.56 112 LEU A O 1
ATOM 875 N N . LEU A 1 113 ? -1.338 12.219 -2.188 1.00 88.12 113 LEU A N 1
ATOM 876 C CA . LEU A 1 113 ? -2.228 12.752 -3.214 1.00 88.12 113 LEU A CA 1
ATOM 877 C C . LEU A 1 113 ? -1.465 13.473 -4.339 1.00 88.12 113 LEU A C 1
ATOM 879 O O . LEU A 1 113 ? -0.460 14.160 -4.130 1.00 88.12 113 LEU A O 1
ATOM 883 N N . LEU A 1 114 ? -1.973 13.312 -5.562 1.00 84.31 114 LEU A N 1
ATOM 884 C CA . LEU A 1 114 ? -1.474 13.981 -6.762 1.00 84.31 114 LEU A CA 1
ATOM 885 C C . LEU A 1 114 ? -2.378 15.166 -7.109 1.00 84.31 114 LEU A C 1
ATOM 887 O O . LEU A 1 114 ? -3.345 15.022 -7.853 1.00 84.31 114 LEU A O 1
ATOM 891 N N . GLU A 1 115 ? -2.072 16.346 -6.576 1.00 76.31 115 GLU A N 1
ATOM 892 C CA . GLU A 1 115 ? -2.858 17.562 -6.850 1.00 76.31 115 GLU A CA 1
ATOM 893 C C . GLU A 1 115 ? -2.507 18.217 -8.201 1.00 76.31 115 GLU A C 1
ATOM 895 O O . GLU A 1 115 ? -3.291 18.985 -8.752 1.00 76.31 115 GLU A O 1
ATOM 900 N N . ASN A 1 116 ? -1.352 17.879 -8.781 1.00 77.19 116 ASN A N 1
ATOM 901 C CA . ASN A 1 116 ? -0.771 18.519 -9.966 1.00 77.19 116 ASN A CA 1
ATOM 902 C C . ASN A 1 116 ? -0.854 17.658 -11.242 1.00 77.19 116 ASN A C 1
ATOM 904 O O . ASN A 1 116 ? 0.034 17.704 -12.093 1.00 77.19 116 ASN A O 1
ATOM 908 N N . TYR A 1 117 ? -1.925 16.874 -11.401 1.00 76.38 117 TYR A N 1
ATOM 909 C CA . TYR A 1 117 ? -2.077 15.931 -12.520 1.00 76.38 117 TYR A CA 1
ATOM 910 C C . TYR A 1 117 ? -1.861 16.576 -13.901 1.00 76.38 117 TYR A C 1
ATOM 912 O O . TYR A 1 117 ? -1.218 15.997 -14.774 1.00 76.38 117 TYR A O 1
ATOM 920 N N . GLN A 1 118 ? -2.365 17.798 -14.100 1.00 81.00 118 GLN A N 1
ATOM 921 C CA . GLN A 1 118 ? -2.228 18.519 -15.370 1.00 81.00 118 GLN A CA 1
ATOM 922 C C . GLN A 1 118 ? -0.768 18.858 -15.703 1.00 81.00 118 GLN A C 1
ATOM 924 O O . GLN A 1 118 ? -0.370 18.776 -16.867 1.00 81.00 118 GLN A O 1
ATOM 929 N N . ASP A 1 119 ? 0.035 19.194 -14.694 1.00 85.31 119 ASP A N 1
ATOM 930 C CA . ASP A 1 119 ? 1.449 19.508 -14.882 1.00 85.31 119 ASP A CA 1
ATOM 931 C C . ASP A 1 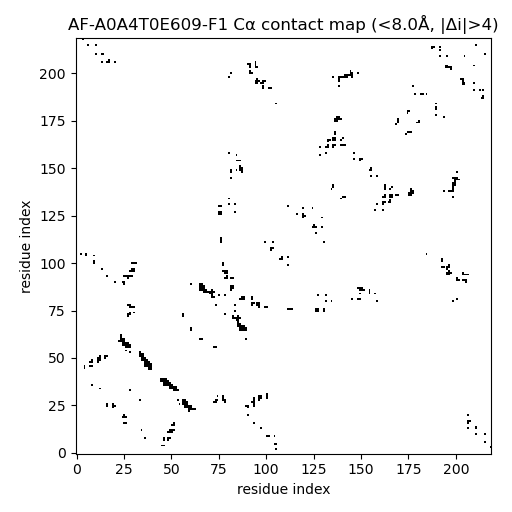119 ? 2.253 18.247 -15.202 1.00 85.3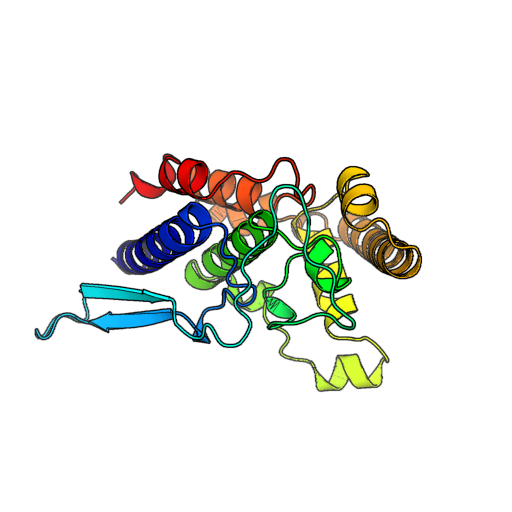1 119 ASP A C 1
ATOM 933 O O . ASP A 1 119 ? 3.067 18.263 -16.123 1.00 85.31 119 ASP A O 1
ATOM 937 N N . LEU A 1 120 ? 1.978 17.132 -14.515 1.00 85.88 120 LEU A N 1
ATOM 938 C CA . LEU A 1 120 ? 2.622 15.843 -14.796 1.00 85.88 120 LEU A CA 1
ATOM 939 C C . LEU A 1 120 ? 2.417 15.430 -16.259 1.00 85.88 120 LEU A C 1
ATOM 941 O O . LEU A 1 120 ? 3.385 15.148 -16.967 1.00 85.88 120 LEU A O 1
ATOM 945 N N . VAL A 1 121 ? 1.172 15.511 -16.745 1.00 83.00 121 VAL A N 1
ATOM 946 C CA . VAL A 1 121 ? 0.834 15.215 -18.146 1.00 83.00 121 VAL A CA 1
ATOM 947 C C . VAL A 1 121 ? 1.590 16.132 -19.108 1.00 83.00 121 VAL A C 1
ATOM 949 O O . VAL A 1 121 ? 2.100 15.665 -20.127 1.00 83.00 121 VAL A O 1
ATOM 952 N N . ARG A 1 122 ? 1.723 17.425 -18.786 1.00 88.00 122 ARG A N 1
ATOM 953 C CA . ARG A 1 122 ? 2.480 18.382 -19.609 1.00 88.00 122 ARG A CA 1
ATOM 954 C C . ARG A 1 122 ? 3.961 18.012 -19.727 1.00 88.00 122 ARG A C 1
ATOM 956 O O . ARG A 1 122 ? 4.557 18.264 -20.773 1.00 88.00 122 ARG A O 1
ATOM 963 N N . PHE A 1 123 ? 4.545 17.423 -18.688 1.00 88.19 123 PHE A N 1
ATOM 964 C CA . PHE A 1 123 ? 5.927 16.939 -18.696 1.00 88.19 123 PHE A CA 1
ATOM 965 C C . PHE A 1 123 ? 6.075 15.510 -19.241 1.00 88.19 123 PHE A C 1
ATOM 967 O O . PHE A 1 123 ? 7.185 14.985 -19.265 1.00 88.19 123 PHE A O 1
ATOM 974 N N . GLY A 1 124 ? 4.986 14.886 -19.705 1.00 89.69 124 GLY A N 1
ATOM 975 C CA . GLY A 1 124 ? 4.999 13.506 -20.193 1.00 89.69 124 GLY A CA 1
ATOM 976 C C . GLY A 1 124 ? 5.190 12.469 -19.084 1.00 89.69 124 GLY A C 1
ATOM 977 O O . GLY A 1 124 ? 5.590 11.345 -19.374 1.00 89.69 124 GLY A O 1
ATOM 978 N N . ILE A 1 125 ? 4.923 12.841 -17.830 1.00 90.06 125 ILE A N 1
ATOM 979 C CA . ILE A 1 125 ? 5.024 11.961 -16.666 1.00 90.06 125 ILE A CA 1
ATOM 980 C C . ILE A 1 125 ? 3.662 11.314 -16.439 1.00 90.06 125 ILE A C 1
ATOM 982 O O . ILE A 1 125 ? 2.647 11.993 -16.262 1.00 90.06 125 ILE A O 1
ATOM 986 N N . THR A 1 126 ? 3.640 9.985 -16.445 1.00 91.06 126 THR A N 1
ATOM 987 C CA . THR A 1 126 ? 2.433 9.222 -16.117 1.00 91.06 126 THR A CA 1
ATOM 988 C C . THR A 1 126 ? 2.181 9.220 -14.605 1.00 91.06 126 THR A C 1
ATOM 990 O O . THR A 1 126 ? 3.130 9.304 -13.818 1.00 91.06 126 THR A O 1
ATOM 993 N N . PRO A 1 127 ? 0.921 9.076 -14.162 1.00 88.31 127 PRO A N 1
ATOM 994 C CA . PRO A 1 127 ? 0.603 8.916 -12.744 1.00 88.31 127 PRO A CA 1
ATOM 995 C C . PRO A 1 127 ? 1.355 7.747 -12.101 1.00 88.31 127 PRO A C 1
ATOM 997 O O . PRO A 1 127 ? 1.844 7.875 -10.985 1.00 88.31 127 PRO A O 1
ATOM 1000 N N . GLU A 1 128 ? 1.499 6.630 -12.814 1.00 91.75 128 GLU A N 1
ATOM 1001 C CA . GLU A 1 128 ? 2.238 5.448 -12.369 1.00 91.75 128 GLU A CA 1
ATOM 1002 C C . GLU A 1 128 ? 3.706 5.774 -12.064 1.00 91.75 128 GLU A C 1
ATOM 1004 O O . GLU A 1 128 ? 4.218 5.366 -11.022 1.00 91.75 128 GLU A O 1
ATOM 1009 N N . GLN A 1 129 ? 4.374 6.531 -12.940 1.00 94.44 129 GLN A N 1
ATOM 1010 C CA . GLN A 1 129 ? 5.761 6.959 -12.736 1.00 94.44 129 GLN A CA 1
ATOM 1011 C C . GLN A 1 129 ? 5.893 7.879 -11.520 1.00 94.44 129 GLN A C 1
ATOM 1013 O O . GLN A 1 129 ? 6.745 7.650 -10.659 1.00 94.44 129 GLN A O 1
ATOM 1018 N N . GLU A 1 130 ? 5.025 8.885 -11.410 1.00 94.19 130 GLU A N 1
ATOM 1019 C CA . GLU A 1 130 ? 5.041 9.802 -10.268 1.00 94.19 130 GLU A CA 1
ATOM 1020 C C . GLU A 1 130 ? 4.825 9.041 -8.951 1.00 94.19 130 GLU A C 1
ATOM 1022 O O . GLU A 1 130 ? 5.628 9.171 -8.025 1.00 94.19 130 GLU A O 1
ATOM 1027 N N . VAL A 1 131 ? 3.800 8.184 -8.877 1.00 95.50 131 VAL A N 1
ATOM 1028 C CA . VAL A 1 131 ? 3.507 7.393 -7.671 1.00 95.50 131 VAL A CA 1
ATOM 1029 C C . VAL A 1 131 ? 4.663 6.456 -7.324 1.00 95.50 131 VAL A C 1
ATOM 1031 O O . VAL A 1 131 ? 5.083 6.415 -6.168 1.00 95.50 131 VAL A O 1
ATOM 1034 N N . LEU A 1 132 ? 5.216 5.727 -8.300 1.00 97.12 132 LEU A N 1
ATOM 1035 C CA . LEU A 1 132 ? 6.350 4.828 -8.063 1.00 97.12 132 LEU A CA 1
ATOM 1036 C C . LEU A 1 132 ? 7.568 5.582 -7.533 1.00 97.12 132 LEU A C 1
ATOM 1038 O O . LEU A 1 132 ? 8.164 5.152 -6.546 1.00 97.12 132 LEU A O 1
ATOM 1042 N N . SER A 1 133 ? 7.918 6.715 -8.146 1.00 96.25 133 SER A N 1
ATOM 1043 C CA . SER A 1 133 ? 9.060 7.519 -7.703 1.00 96.25 133 SER A CA 1
ATOM 1044 C C . SER A 1 133 ? 8.878 8.022 -6.263 1.00 96.25 133 SER A C 1
ATOM 1046 O O . SER A 1 133 ? 9.811 7.934 -5.458 1.00 96.25 133 SER A O 1
ATOM 1048 N N . ARG A 1 134 ? 7.663 8.448 -5.882 1.00 96.06 134 ARG A N 1
ATOM 1049 C CA . ARG A 1 134 ? 7.330 8.828 -4.499 1.00 96.06 134 ARG A CA 1
ATOM 1050 C C . ARG A 1 134 ? 7.434 7.648 -3.547 1.00 96.06 134 ARG A C 1
ATOM 1052 O O . ARG A 1 134 ? 8.143 7.734 -2.549 1.00 96.06 134 ARG A O 1
ATOM 1059 N N . HIS A 1 135 ? 6.792 6.528 -3.865 1.00 97.88 135 HIS A N 1
ATOM 1060 C CA . HIS A 1 135 ? 6.821 5.329 -3.029 1.00 97.88 135 HIS A CA 1
ATOM 1061 C C . HIS A 1 135 ? 8.249 4.822 -2.813 1.00 97.88 135 HIS A C 1
ATOM 1063 O O . HIS A 1 135 ? 8.627 4.495 -1.690 1.00 97.88 135 HIS A O 1
ATOM 1069 N N . PHE A 1 136 ? 9.079 4.817 -3.852 1.00 98.50 136 PHE A N 1
ATOM 1070 C CA . PHE A 1 136 ? 10.483 4.432 -3.737 1.00 98.50 136 PHE A CA 1
ATOM 1071 C C . PHE A 1 136 ? 11.319 5.458 -2.985 1.00 98.50 136 PHE A C 1
ATOM 1073 O O . PHE A 1 136 ? 12.243 5.070 -2.276 1.00 98.50 136 PHE A O 1
ATOM 1080 N N . THR A 1 137 ? 10.972 6.744 -3.051 1.00 98.12 137 THR A N 1
ATOM 1081 C CA . THR A 1 137 ? 11.581 7.787 -2.213 1.00 98.12 137 THR A CA 1
ATOM 1082 C C . THR A 1 137 ? 11.225 7.575 -0.739 1.00 98.12 137 THR A C 1
ATOM 1084 O O . THR A 1 137 ? 12.085 7.692 0.132 1.00 98.12 137 THR A O 1
ATOM 1087 N N . TYR A 1 138 ? 9.986 7.190 -0.435 1.00 97.94 138 TYR A N 1
ATOM 1088 C CA . TYR A 1 138 ? 9.515 7.032 0.942 1.00 97.94 138 TYR A CA 1
ATOM 1089 C C . TYR A 1 138 ? 9.984 5.723 1.579 1.00 97.94 138 TYR A C 1
ATOM 1091 O O . TYR A 1 138 ? 10.473 5.739 2.708 1.00 97.94 138 TYR A O 1
ATOM 1099 N N . PHE A 1 139 ? 9.872 4.608 0.857 1.00 98.12 139 PHE A N 1
ATOM 1100 C CA . PHE A 1 139 ? 9.993 3.253 1.414 1.00 98.12 139 PHE A CA 1
ATOM 1101 C C . PHE A 1 139 ? 11.188 2.459 0.869 1.00 98.12 139 PHE A C 1
ATOM 1103 O O . PHE A 1 139 ? 11.365 1.295 1.220 1.00 98.12 139 PHE A O 1
ATOM 1110 N N . GLY A 1 140 ? 11.990 3.069 -0.007 1.00 95.94 140 GLY A N 1
ATOM 1111 C CA . GLY A 1 140 ? 13.192 2.457 -0.564 1.00 95.94 140 GLY A CA 1
ATOM 1112 C C . GLY A 1 140 ? 14.310 2.210 0.456 1.00 95.94 140 GLY A C 1
ATOM 1113 O O . GLY A 1 140 ? 14.245 2.691 1.592 1.00 95.94 140 GLY A O 1
ATOM 1114 N N . PRO A 1 141 ? 15.374 1.500 0.040 1.00 96.44 141 PRO A N 1
ATOM 1115 C CA . PRO A 1 141 ? 15.716 1.154 -1.350 1.00 96.44 141 PRO A CA 1
ATOM 1116 C C . PRO A 1 141 ? 14.872 0.018 -1.952 1.00 96.44 141 PRO A C 1
ATOM 1118 O O . PRO A 1 141 ? 14.264 -0.769 -1.228 1.00 96.44 141 PRO A O 1
ATOM 1121 N N . VAL A 1 142 ? 14.836 -0.072 -3.287 1.00 97.88 142 VAL A N 1
ATOM 1122 C CA . VAL A 1 142 ? 14.071 -1.103 -4.011 1.00 97.88 142 VAL A CA 1
ATOM 1123 C C . VAL A 1 142 ? 14.819 -2.448 -3.995 1.00 97.88 142 VAL A C 1
ATOM 1125 O O . VAL A 1 142 ? 15.939 -2.516 -4.503 1.00 97.88 142 VAL A O 1
ATOM 1128 N N . PRO A 1 143 ? 14.235 -3.532 -3.450 1.00 97.88 143 PRO A N 1
ATOM 1129 C CA . PRO A 1 143 ? 14.906 -4.825 -3.339 1.00 97.88 143 PRO A CA 1
ATOM 1130 C C . PRO A 1 143 ? 14.753 -5.690 -4.599 1.00 97.88 143 PRO A C 1
ATOM 1132 O O . PRO A 1 143 ? 13.720 -5.658 -5.269 1.00 97.88 143 PRO A O 1
ATOM 1135 N N . ASP A 1 144 ? 15.715 -6.589 -4.844 1.00 97.50 144 ASP A N 1
ATOM 1136 C CA . ASP A 1 144 ? 15.680 -7.539 -5.973 1.00 97.50 144 ASP A CA 1
ATOM 1137 C C . ASP A 1 144 ? 14.446 -8.450 -5.989 1.00 97.50 144 ASP A C 1
ATOM 1139 O O . ASP A 1 144 ? 14.001 -8.927 -7.035 1.00 97.50 144 ASP A O 1
ATOM 1143 N N . ALA A 1 145 ? 13.881 -8.719 -4.812 1.00 97.31 145 ALA A N 1
ATOM 1144 C CA . ALA A 1 145 ? 12.653 -9.488 -4.675 1.00 97.31 145 ALA A CA 1
ATOM 1145 C C . ALA A 1 145 ? 11.453 -8.832 -5.380 1.00 97.31 145 ALA A C 1
ATOM 1147 O O . ALA A 1 145 ? 10.595 -9.558 -5.881 1.00 97.31 145 ALA A O 1
ATOM 1148 N N . LEU A 1 146 ? 11.412 -7.497 -5.485 1.00 97.88 146 LEU A N 1
ATOM 1149 C CA . LEU A 1 146 ? 10.351 -6.805 -6.216 1.00 97.88 146 LEU A CA 1
ATOM 1150 C C . LEU A 1 146 ? 10.450 -7.081 -7.723 1.00 97.88 146 LEU A C 1
ATOM 1152 O O . LEU A 1 146 ? 9.454 -7.446 -8.341 1.00 97.88 146 LEU A O 1
ATOM 1156 N N . TYR A 1 147 ? 11.651 -7.001 -8.306 1.00 97.31 147 TYR A N 1
ATOM 1157 C CA . TYR A 1 147 ? 11.854 -7.323 -9.725 1.00 97.31 147 TYR A CA 1
ATOM 1158 C C . TYR A 1 147 ? 11.514 -8.790 -10.020 1.00 97.31 147 TYR A C 1
ATOM 1160 O O . TYR A 1 147 ? 10.811 -9.085 -10.982 1.00 97.31 147 TYR A O 1
ATOM 1168 N N . ARG A 1 148 ? 11.933 -9.713 -9.141 1.00 96.25 148 ARG A N 1
ATOM 1169 C CA . ARG A 1 148 ? 11.578 -11.139 -9.251 1.00 96.25 148 ARG A CA 1
ATOM 1170 C C . ARG A 1 148 ? 10.078 -11.399 -9.121 1.00 96.25 148 ARG A C 1
ATOM 1172 O O . ARG A 1 148 ? 9.594 -12.373 -9.678 1.00 96.25 148 ARG A O 1
ATOM 1179 N N . ARG A 1 149 ? 9.343 -10.576 -8.364 1.00 95.31 149 ARG A N 1
ATOM 1180 C CA . ARG A 1 149 ? 7.881 -10.690 -8.256 1.00 95.31 149 ARG A CA 1
ATOM 1181 C C . ARG A 1 149 ? 7.184 -10.287 -9.553 1.00 95.31 149 ARG A C 1
ATOM 1183 O O . ARG A 1 149 ? 6.184 -10.904 -9.909 1.00 95.31 149 ARG A O 1
ATOM 1190 N N . VAL A 1 150 ? 7.670 -9.228 -10.190 1.00 94.25 150 VAL A N 1
ATOM 1191 C CA . VAL A 1 150 ? 7.107 -8.714 -11.440 1.00 94.25 150 VAL A CA 1
ATOM 1192 C C . VAL A 1 150 ? 7.385 -9.683 -12.587 1.00 94.25 150 VAL A C 1
ATOM 1194 O O . VAL A 1 150 ? 6.458 -10.006 -13.321 1.00 94.25 150 VAL A O 1
ATOM 1197 N N . ASP A 1 151 ? 8.620 -10.196 -12.686 1.00 91.25 151 ASP A N 1
ATOM 1198 C CA . ASP A 1 151 ? 9.039 -11.200 -13.686 1.00 91.25 151 ASP A CA 1
ATOM 1199 C C . ASP A 1 151 ? 8.595 -10.849 -15.124 1.00 91.25 151 ASP A C 1
ATOM 1201 O O . ASP A 1 151 ? 8.165 -11.684 -15.918 1.00 91.25 151 ASP A O 1
ATOM 1205 N N . ASP A 1 152 ? 8.655 -9.555 -15.437 1.00 93.44 152 ASP A N 1
ATOM 1206 C CA . ASP A 1 152 ? 8.280 -8.956 -16.714 1.00 93.44 152 ASP A CA 1
ATOM 1207 C C . ASP A 1 152 ? 9.305 -7.872 -17.060 1.00 93.44 152 ASP A C 1
ATOM 1209 O O . ASP A 1 152 ? 9.665 -7.057 -16.206 1.00 93.44 152 ASP A O 1
ATOM 1213 N N . GLU A 1 153 ? 9.816 -7.888 -18.293 1.00 94.81 153 GLU A N 1
ATOM 1214 C CA . GLU A 1 153 ? 10.917 -7.017 -18.718 1.00 94.81 153 GLU A CA 1
ATOM 1215 C C . GLU A 1 153 ? 10.532 -5.535 -18.655 1.00 94.81 153 GLU A C 1
ATOM 1217 O O . GLU A 1 153 ? 11.232 -4.754 -18.007 1.00 94.81 153 GLU A O 1
ATOM 1222 N N . ALA A 1 154 ? 9.387 -5.171 -19.241 1.00 94.19 154 ALA A N 1
ATOM 1223 C CA . ALA A 1 154 ? 8.899 -3.795 -19.269 1.00 94.19 154 ALA A CA 1
ATOM 1224 C C . ALA A 1 154 ? 8.539 -3.301 -17.859 1.00 94.19 154 ALA A C 1
ATOM 1226 O O . ALA A 1 154 ? 8.889 -2.183 -17.476 1.00 94.19 154 ALA A O 1
ATOM 1227 N N . GLY A 1 155 ? 7.897 -4.154 -17.052 1.00 95.06 155 GLY A N 1
ATOM 1228 C CA . GLY A 1 155 ? 7.627 -3.857 -15.647 1.00 95.06 155 GLY A CA 1
ATOM 1229 C C . GLY A 1 155 ? 8.912 -3.611 -14.851 1.00 95.06 155 GLY A C 1
ATOM 1230 O O . GLY A 1 155 ? 9.011 -2.631 -14.116 1.00 95.06 155 GLY A O 1
ATOM 1231 N N . CYS A 1 156 ? 9.932 -4.455 -15.019 1.00 97.06 156 CYS A N 1
ATOM 1232 C CA . CYS A 1 156 ? 11.209 -4.287 -14.325 1.00 97.06 156 CYS A CA 1
ATOM 1233 C C . CYS A 1 156 ? 11.985 -3.051 -14.793 1.00 97.06 156 CYS A C 1
ATOM 1235 O O . CYS A 1 156 ? 12.650 -2.421 -13.972 1.00 97.06 156 CYS A O 1
ATOM 1237 N N . GLU A 1 157 ? 11.931 -2.703 -16.080 1.00 97.19 157 GLU A N 1
ATOM 1238 C CA . GLU A 1 157 ? 12.524 -1.470 -16.609 1.00 97.19 157 GLU A CA 1
ATOM 1239 C C . GLU A 1 157 ? 11.899 -0.236 -15.948 1.00 97.19 157 GLU A C 1
ATOM 1241 O O . GLU A 1 157 ? 12.625 0.562 -15.350 1.00 97.19 157 GLU A O 1
ATOM 1246 N N . LEU A 1 158 ? 10.562 -0.159 -15.918 1.00 96.00 158 LEU A N 1
ATOM 1247 C CA . LEU A 1 158 ? 9.828 0.906 -15.230 1.00 96.00 158 LEU A CA 1
ATOM 1248 C C . LEU A 1 158 ? 10.257 1.035 -13.761 1.00 96.00 158 LEU A C 1
ATOM 1250 O O . LEU A 1 158 ? 10.584 2.131 -13.301 1.00 96.00 158 LEU A O 1
ATOM 1254 N N . LEU A 1 159 ? 10.284 -0.075 -13.014 1.00 97.88 159 LEU A N 1
ATOM 1255 C CA . LEU A 1 159 ? 10.662 -0.044 -11.600 1.00 97.88 159 LEU A CA 1
ATOM 1256 C C . LEU A 1 159 ? 12.117 0.412 -11.402 1.00 97.88 159 LEU A C 1
ATOM 1258 O O . LEU A 1 159 ? 12.393 1.193 -10.492 1.00 97.88 159 LEU A O 1
ATOM 1262 N N . ARG A 1 160 ? 13.055 -0.030 -12.250 1.00 98.25 160 ARG A N 1
ATOM 1263 C CA . ARG A 1 160 ? 14.463 0.391 -12.154 1.00 98.25 160 ARG A CA 1
ATOM 1264 C C . ARG A 1 160 ? 14.629 1.877 -12.427 1.00 98.25 160 ARG A C 1
ATOM 1266 O O . ARG A 1 160 ? 15.389 2.535 -11.720 1.00 98.25 160 ARG A O 1
ATOM 1273 N N . ASP A 1 161 ? 13.939 2.409 -13.427 1.00 97.62 161 ASP A N 1
ATOM 1274 C CA . ASP A 1 161 ? 14.039 3.829 -13.754 1.00 97.62 161 ASP A CA 1
ATOM 1275 C C . ASP A 1 161 ? 13.469 4.704 -12.641 1.00 97.62 161 ASP A C 1
ATOM 1277 O O . ASP A 1 161 ? 14.108 5.678 -12.238 1.00 97.62 161 ASP A O 1
ATOM 1281 N N . MET A 1 162 ? 12.338 4.306 -12.054 1.00 98.19 162 MET A N 1
ATOM 1282 C CA . MET A 1 162 ? 11.782 5.016 -10.902 1.00 98.19 162 MET A CA 1
ATOM 1283 C C . MET A 1 162 ? 12.667 4.881 -9.656 1.00 98.19 162 MET A C 1
ATOM 1285 O O . MET A 1 162 ? 12.776 5.837 -8.889 1.00 98.19 162 MET A O 1
ATOM 1289 N N . SER A 1 163 ? 13.348 3.741 -9.466 1.00 98.25 163 SER A N 1
ATOM 1290 C CA . SER A 1 163 ? 14.319 3.565 -8.374 1.00 98.25 163 SER A CA 1
ATOM 1291 C C . SER A 1 163 ? 15.475 4.553 -8.498 1.00 98.25 163 SER A C 1
ATOM 1293 O O . SER A 1 163 ? 15.798 5.220 -7.524 1.00 98.25 163 SER A O 1
ATOM 1295 N N . LYS A 1 164 ? 16.055 4.716 -9.697 1.00 98.00 164 LYS A N 1
ATOM 1296 C CA . LYS A 1 164 ? 17.156 5.672 -9.925 1.00 98.00 164 LYS A CA 1
ATOM 1297 C C . LYS A 1 164 ? 16.745 7.106 -9.584 1.00 98.00 164 LYS A C 1
ATOM 1299 O O . LYS A 1 164 ? 17.516 7.834 -8.965 1.00 98.00 164 LYS A O 1
ATOM 1304 N N . ILE A 1 165 ? 15.534 7.510 -9.980 1.00 96.50 165 ILE A N 1
ATOM 1305 C CA . ILE A 1 165 ? 14.990 8.841 -9.665 1.00 96.50 165 ILE A CA 1
ATOM 1306 C C . ILE A 1 165 ? 14.829 9.009 -8.150 1.00 96.50 165 ILE A C 1
ATOM 1308 O O . ILE A 1 165 ? 15.215 10.040 -7.593 1.00 96.50 165 ILE A O 1
ATOM 1312 N N . ALA A 1 166 ? 14.277 7.999 -7.479 1.00 97.69 166 ALA A N 1
ATOM 1313 C CA . ALA A 1 166 ? 14.099 8.015 -6.034 1.00 97.69 166 ALA A CA 1
ATOM 1314 C C . ALA A 1 166 ? 15.436 8.076 -5.282 1.00 97.69 166 ALA A C 1
ATOM 1316 O O . ALA A 1 166 ? 15.570 8.855 -4.340 1.00 97.69 166 ALA A O 1
ATOM 1317 N N . ASP A 1 167 ? 16.437 7.308 -5.714 1.00 97.19 167 ASP A N 1
ATOM 1318 C CA . ASP A 1 167 ? 17.763 7.288 -5.095 1.00 97.19 167 ASP A CA 1
ATOM 1319 C C . ASP A 1 167 ? 18.450 8.655 -5.224 1.00 97.19 167 ASP A C 1
ATOM 1321 O O . ASP A 1 167 ? 18.855 9.230 -4.213 1.00 97.19 167 ASP A O 1
ATOM 1325 N N . ALA A 1 168 ? 18.448 9.251 -6.423 1.00 96.94 168 ALA A N 1
ATOM 1326 C CA . ALA A 1 168 ? 18.970 10.604 -6.645 1.00 96.94 168 ALA A CA 1
ATOM 1327 C C . ALA A 1 168 ? 18.221 11.677 -5.827 1.00 96.94 168 ALA A C 1
ATOM 1329 O O . ALA A 1 168 ? 18.811 12.644 -5.341 1.00 96.94 168 ALA A O 1
ATOM 1330 N N . THR A 1 169 ? 16.909 11.510 -5.636 1.00 96.50 169 THR A N 1
ATOM 1331 C CA . THR A 1 169 ? 16.113 12.412 -4.790 1.00 96.50 169 THR A CA 1
ATOM 1332 C C . THR A 1 169 ? 16.564 12.324 -3.333 1.00 96.50 169 THR A C 1
ATOM 1334 O O . THR A 1 169 ? 16.789 13.347 -2.687 1.00 96.50 169 THR A O 1
ATOM 1337 N N . VAL A 1 170 ? 16.742 11.110 -2.813 1.00 96.69 170 VAL A N 1
ATOM 1338 C CA . VAL A 1 170 ? 17.089 10.860 -1.407 1.00 96.69 170 VAL A CA 1
ATOM 1339 C C . VAL A 1 170 ? 18.519 11.284 -1.074 1.00 96.69 170 VAL A C 1
ATOM 1341 O O . VAL A 1 170 ? 18.763 11.688 0.061 1.00 96.69 170 VAL A O 1
ATOM 1344 N N . GLU A 1 171 ? 19.443 11.270 -2.038 1.00 95.69 171 GLU A N 1
ATOM 1345 C CA . GLU A 1 171 ? 20.804 11.802 -1.853 1.00 95.69 171 GLU A CA 1
ATOM 1346 C C . GLU A 1 171 ? 20.809 13.262 -1.377 1.00 95.69 171 GLU A C 1
ATOM 1348 O O . GLU A 1 171 ? 21.647 13.648 -0.564 1.00 95.69 171 GLU A O 1
ATOM 1353 N N . SER A 1 172 ? 19.856 14.068 -1.854 1.00 94.62 172 SER A N 1
ATOM 1354 C CA . SER A 1 172 ? 19.726 15.482 -1.479 1.00 94.62 172 SER A CA 1
ATOM 1355 C C . SER A 1 172 ? 18.618 15.755 -0.458 1.00 94.62 172 SER A C 1
ATOM 1357 O O . SER A 1 172 ? 18.661 16.779 0.218 1.00 94.62 172 SER A O 1
ATOM 1359 N N . GLN A 1 173 ? 17.635 14.857 -0.345 1.00 95.81 173 GLN A N 1
ATOM 1360 C CA . GLN A 1 173 ? 16.412 15.035 0.448 1.00 95.81 173 GLN A CA 1
ATOM 1361 C C . GLN A 1 173 ? 1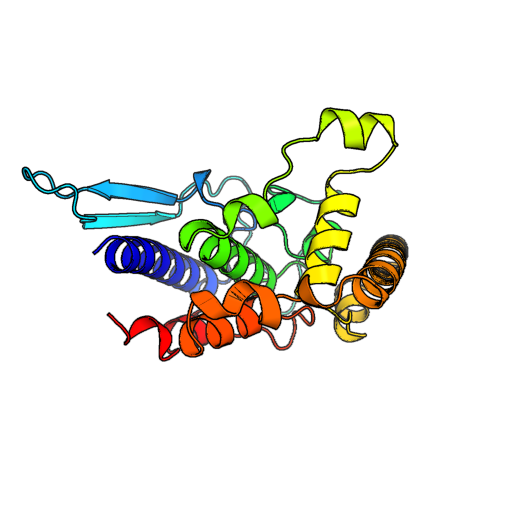6.115 13.784 1.288 1.00 95.81 173 GLN A C 1
ATOM 1363 O O . GLN A 1 173 ? 15.036 13.187 1.217 1.00 95.81 173 GLN A O 1
ATOM 1368 N N . HIS A 1 174 ? 17.104 13.343 2.065 1.00 94.19 174 HIS A N 1
ATOM 1369 C CA . HIS A 1 174 ? 17.028 12.153 2.920 1.00 94.19 174 HIS A CA 1
ATOM 1370 C C . HIS A 1 174 ? 15.817 12.141 3.871 1.00 94.19 174 HIS A C 1
ATOM 1372 O O . HIS A 1 174 ? 15.259 11.081 4.159 1.00 94.19 174 HIS A O 1
ATOM 1378 N N . GLU A 1 175 ? 15.364 13.315 4.310 1.00 95.12 175 GLU A N 1
ATOM 1379 C CA . GLU A 1 175 ? 14.196 13.520 5.163 1.00 95.12 175 GLU A CA 1
ATOM 1380 C C . GLU A 1 175 ? 12.870 13.103 4.511 1.00 95.12 175 GLU A C 1
ATOM 1382 O O . GLU A 1 175 ? 11.872 12.950 5.213 1.00 95.12 175 GLU A O 1
ATOM 1387 N N . ARG A 1 176 ? 12.849 12.853 3.194 1.00 95.38 176 ARG A N 1
ATOM 1388 C CA . ARG A 1 176 ? 11.686 12.281 2.498 1.00 95.38 176 ARG A CA 1
ATOM 1389 C C . ARG A 1 176 ? 11.469 10.798 2.779 1.00 95.38 176 ARG A C 1
ATOM 1391 O O . ARG A 1 176 ? 10.401 10.280 2.461 1.00 95.38 176 ARG A O 1
ATOM 1398 N N . ARG A 1 177 ? 12.437 10.091 3.361 1.00 96.94 177 ARG A N 1
ATOM 1399 C CA . ARG A 1 177 ? 12.249 8.696 3.782 1.00 96.94 177 ARG A CA 1
ATOM 1400 C C . ARG A 1 177 ? 11.182 8.630 4.878 1.00 96.94 177 ARG A C 1
ATOM 1402 O O . ARG A 1 177 ? 11.208 9.432 5.811 1.00 96.94 177 ARG A O 1
ATOM 1409 N N . PHE A 1 178 ? 10.290 7.640 4.794 1.00 96.56 178 PHE A N 1
ATOM 1410 C CA . PHE A 1 178 ? 9.146 7.463 5.698 1.00 96.56 178 PHE A CA 1
ATOM 1411 C C . PHE A 1 178 ? 9.535 7.618 7.165 1.00 96.56 178 PHE A C 1
ATOM 1413 O O . PHE A 1 178 ? 8.919 8.387 7.893 1.00 96.56 178 PHE A O 1
ATOM 1420 N N . LEU A 1 179 ? 10.623 6.960 7.571 1.00 94.31 179 LEU A N 1
ATOM 1421 C CA . LEU A 1 179 ? 11.111 6.944 8.950 1.00 94.31 179 LEU A CA 1
ATOM 1422 C C . LEU A 1 179 ? 11.433 8.335 9.530 1.00 94.31 179 LEU A C 1
ATOM 1424 O O . LEU A 1 179 ? 11.470 8.493 10.752 1.00 94.31 179 LEU A O 1
ATOM 1428 N N . TYR A 1 180 ? 11.669 9.346 8.689 1.00 94.38 180 TYR A N 1
ATOM 1429 C CA . TYR A 1 180 ? 11.962 10.705 9.142 1.00 94.38 180 TYR A CA 1
ATOM 1430 C C . TYR A 1 180 ? 10.696 11.523 9.355 1.00 94.38 180 TYR A C 1
ATOM 1432 O O . TYR A 1 180 ? 10.532 12.092 10.434 1.00 94.38 180 TYR A O 1
ATOM 1440 N N . TRP A 1 181 ? 9.804 11.572 8.365 1.00 93.69 181 TRP A N 1
ATOM 1441 C CA . TRP A 1 181 ? 8.598 12.397 8.443 1.00 93.69 181 TRP A CA 1
ATOM 1442 C C . TRP A 1 181 ? 7.456 11.737 9.220 1.00 93.69 181 TRP A C 1
ATOM 1444 O O . TRP A 1 181 ? 6.569 12.432 9.699 1.00 93.69 181 TRP A O 1
ATOM 1454 N N . SER A 1 182 ? 7.481 10.417 9.427 1.00 93.19 182 SER A N 1
ATOM 1455 C CA . SER A 1 182 ? 6.433 9.718 10.183 1.00 93.19 182 SER A CA 1
ATOM 1456 C C . SER A 1 182 ? 6.696 9.616 11.689 1.00 93.19 182 SER A C 1
ATOM 1458 O O . SER A 1 182 ? 5.953 8.938 12.397 1.00 93.19 182 SER A O 1
ATOM 1460 N N . LYS A 1 183 ? 7.714 10.316 12.214 1.00 91.12 183 LYS A N 1
ATOM 1461 C CA . LYS A 1 183 ? 8.048 10.323 13.653 1.00 91.12 183 LYS A CA 1
ATOM 1462 C C . LYS A 1 183 ? 6.878 10.749 14.539 1.00 91.12 183 LYS A C 1
ATOM 1464 O O . LYS A 1 183 ? 6.727 10.228 15.641 1.00 91.12 183 LYS A O 1
ATOM 1469 N N . GLU A 1 184 ? 6.042 11.663 14.055 1.00 88.81 184 GL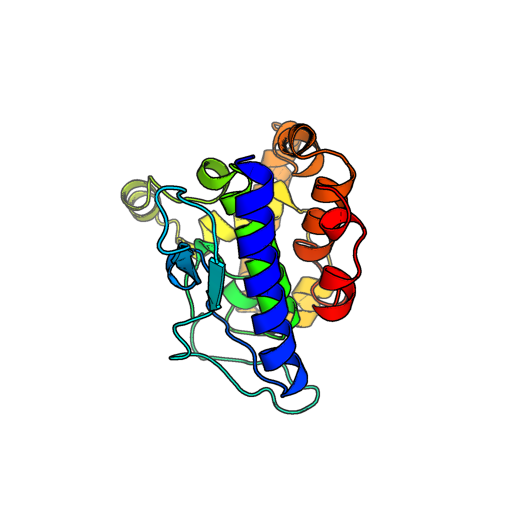U A N 1
ATOM 1470 C CA . GLU A 1 184 ? 4.870 12.157 14.786 1.00 88.81 184 GLU A CA 1
ATOM 1471 C C . GLU A 1 184 ? 3.767 11.100 14.948 1.00 88.81 184 GLU A C 1
ATOM 1473 O O . GLU A 1 184 ? 2.936 11.221 15.844 1.00 88.81 184 GLU A O 1
ATOM 1478 N N . LEU A 1 185 ? 3.782 10.026 14.145 1.00 89.69 185 LEU A N 1
ATOM 1479 C CA . LEU A 1 185 ? 2.857 8.900 14.313 1.00 89.69 185 LEU A CA 1
ATOM 1480 C C . LEU A 1 185 ? 3.143 8.090 15.587 1.00 89.69 185 LEU A C 1
ATOM 1482 O O . LEU A 1 185 ? 2.283 7.335 16.039 1.00 89.69 185 LEU A O 1
ATOM 1486 N N . GLY A 1 186 ? 4.341 8.238 16.158 1.00 92.06 186 GLY A N 1
ATOM 1487 C CA . GLY A 1 186 ? 4.844 7.406 17.243 1.00 92.06 186 GLY A CA 1
ATOM 1488 C C . GLY A 1 186 ? 5.482 6.103 16.738 1.00 92.06 186 GLY A C 1
ATOM 1489 O O . GLY A 1 186 ? 5.160 5.619 15.649 1.00 92.06 186 GLY A O 1
ATOM 1490 N N . PRO A 1 187 ? 6.396 5.510 17.527 1.00 94.56 187 PRO A N 1
ATOM 1491 C CA . PRO A 1 187 ? 7.237 4.399 17.079 1.00 94.56 187 PRO A CA 1
ATOM 1492 C C . PRO A 1 187 ? 6.439 3.142 16.716 1.00 94.56 187 PRO A C 1
ATOM 1494 O O . PRO A 1 187 ? 6.784 2.461 15.758 1.00 94.56 187 PRO A O 1
ATOM 1497 N N . VAL A 1 188 ? 5.351 2.849 17.431 1.00 95.31 188 VAL A N 1
ATOM 1498 C CA . VAL A 1 188 ? 4.554 1.632 17.209 1.00 95.31 188 VAL A CA 1
ATOM 1499 C C . VAL A 1 188 ? 3.715 1.722 15.930 1.00 95.31 188 VAL A C 1
ATOM 1501 O O . VAL A 1 188 ? 3.613 0.748 15.185 1.00 95.31 188 VAL A O 1
ATOM 1504 N N . ALA A 1 189 ? 3.147 2.894 15.636 1.00 94.69 189 ALA A N 1
ATOM 1505 C CA . ALA A 1 189 ? 2.436 3.136 14.382 1.00 94.69 189 ALA A CA 1
ATOM 1506 C C . ALA A 1 189 ? 3.398 3.162 13.186 1.00 94.69 189 ALA A C 1
ATOM 1508 O O . ALA A 1 189 ? 3.113 2.577 12.142 1.00 94.69 189 ALA A O 1
ATOM 1509 N N . GLN A 1 190 ? 4.546 3.827 13.353 1.00 96.19 190 GLN A N 1
ATOM 1510 C CA . GLN A 1 190 ? 5.600 3.880 12.346 1.00 96.19 190 GLN A CA 1
ATOM 1511 C C . GLN A 1 190 ? 6.108 2.474 12.000 1.00 96.19 190 GLN A C 1
ATOM 1513 O O . GLN A 1 190 ? 6.251 2.165 10.819 1.00 96.19 190 GLN A O 1
ATOM 1518 N N . ASP A 1 191 ? 6.334 1.614 12.994 1.00 97.62 191 ASP A N 1
ATOM 1519 C CA . ASP A 1 191 ? 6.750 0.224 12.781 1.00 97.62 191 ASP A CA 1
ATOM 1520 C C . ASP A 1 191 ? 5.698 -0.573 11.992 1.00 97.62 191 ASP A C 1
ATOM 1522 O O . ASP A 1 191 ? 5.996 -1.105 10.920 1.00 97.62 191 ASP A O 1
ATOM 1526 N N . ALA A 1 192 ? 4.436 -0.549 12.440 1.00 97.81 192 ALA A N 1
ATOM 1527 C CA . ALA A 1 192 ? 3.338 -1.252 11.773 1.00 97.81 192 ALA A CA 1
ATOM 1528 C C . ALA A 1 192 ? 3.197 -0.851 10.295 1.00 97.81 192 ALA A C 1
ATOM 1530 O O . ALA A 1 192 ? 3.089 -1.701 9.409 1.00 97.81 192 ALA A O 1
ATOM 1531 N N . ILE A 1 193 ? 3.210 0.458 10.020 1.00 97.94 193 ILE A N 1
ATOM 1532 C CA . ILE A 1 193 ? 3.064 0.987 8.662 1.00 97.94 193 ILE A CA 1
ATOM 1533 C C . ILE A 1 193 ? 4.291 0.643 7.813 1.00 97.94 193 ILE A C 1
ATOM 1535 O O . ILE A 1 193 ? 4.111 0.227 6.672 1.00 97.94 193 ILE A O 1
ATOM 1539 N N . SER A 1 194 ? 5.509 0.728 8.363 1.00 98.12 194 SER A N 1
ATOM 1540 C CA . SER A 1 194 ? 6.742 0.369 7.641 1.00 98.12 194 SER A CA 1
ATOM 1541 C C . SER A 1 194 ? 6.740 -1.092 7.183 1.00 98.12 194 SER A C 1
ATOM 1543 O O . SER A 1 194 ? 7.163 -1.399 6.068 1.00 98.12 194 SER A O 1
ATOM 1545 N N . GLN A 1 195 ? 6.229 -2.004 8.017 1.00 98.56 195 GLN A N 1
ATOM 1546 C CA . GLN A 1 195 ? 6.102 -3.418 7.654 1.00 98.56 195 GLN A CA 1
ATOM 1547 C C . GLN A 1 195 ? 5.114 -3.611 6.490 1.00 98.56 195 GLN A C 1
ATOM 1549 O O . GLN A 1 195 ? 5.407 -4.340 5.543 1.00 98.56 195 GLN A O 1
ATOM 1554 N N . MET A 1 196 ? 3.972 -2.916 6.507 1.00 98.75 196 MET A N 1
ATOM 1555 C CA . MET A 1 196 ? 2.975 -2.993 5.428 1.00 98.75 196 MET A CA 1
ATOM 1556 C C . MET A 1 196 ? 3.460 -2.364 4.115 1.00 98.75 196 MET A C 1
ATOM 1558 O O . MET A 1 196 ? 3.186 -2.901 3.042 1.00 98.75 196 MET A O 1
ATOM 1562 N N . THR A 1 197 ? 4.207 -1.257 4.182 1.00 98.50 197 THR A N 1
ATOM 1563 C CA . THR A 1 197 ? 4.726 -0.533 3.008 1.00 98.50 197 THR A CA 1
ATOM 1564 C C . THR A 1 197 ? 6.128 -0.977 2.578 1.00 98.50 197 THR A C 1
ATOM 1566 O O . THR A 1 197 ? 6.762 -0.329 1.743 1.00 98.50 197 THR A O 1
ATOM 1569 N N . THR A 1 198 ? 6.614 -2.113 3.088 1.00 97.75 198 THR A N 1
ATOM 1570 C CA . THR A 1 198 ? 7.880 -2.718 2.651 1.00 97.75 198 THR A CA 1
ATOM 1571 C C . THR A 1 198 ? 7.844 -3.015 1.149 1.00 97.75 198 THR A C 1
ATOM 1573 O O . THR A 1 198 ? 6.880 -3.577 0.630 1.00 97.75 198 THR A O 1
ATOM 1576 N N . LEU A 1 199 ? 8.894 -2.642 0.412 1.00 98.44 199 LEU A N 1
ATOM 1577 C CA . LEU A 1 199 ? 8.912 -2.797 -1.048 1.00 98.44 199 LEU A CA 1
ATOM 1578 C C . LEU A 1 199 ? 9.084 -4.245 -1.516 1.00 98.44 199 LEU A C 1
ATOM 1580 O O . LEU A 1 199 ? 8.709 -4.544 -2.644 1.00 98.44 199 LEU A O 1
ATOM 1584 N N . ASP A 1 200 ? 9.596 -5.142 -0.673 1.00 98.12 200 ASP A N 1
ATOM 1585 C CA . ASP A 1 200 ? 9.583 -6.582 -0.935 1.00 98.12 200 ASP A CA 1
ATOM 1586 C C . ASP A 1 200 ? 8.191 -7.160 -0.606 1.00 98.12 200 ASP A C 1
ATOM 1588 O O . ASP A 1 200 ? 7.833 -7.280 0.567 1.00 98.12 200 ASP A O 1
ATOM 1592 N N . PRO A 1 201 ? 7.384 -7.553 -1.608 1.00 97.19 201 PRO A N 1
ATOM 1593 C CA . PRO A 1 201 ? 6.046 -8.082 -1.363 1.00 97.19 201 PRO A CA 1
ATOM 1594 C C . PRO A 1 201 ? 6.054 -9.456 -0.675 1.00 97.19 201 PRO A C 1
ATOM 1596 O O . PRO A 1 201 ? 5.008 -9.905 -0.219 1.00 97.19 201 PRO A O 1
ATOM 1599 N N . THR A 1 202 ? 7.195 -10.150 -0.616 1.00 96.06 202 THR A N 1
ATOM 1600 C CA . THR A 1 202 ? 7.313 -11.481 0.004 1.00 96.06 202 THR A CA 1
ATOM 1601 C C . THR A 1 202 ? 7.532 -11.429 1.511 1.00 96.06 202 THR A C 1
ATOM 1603 O O . THR A 1 202 ? 7.294 -12.427 2.187 1.00 96.06 202 THR A O 1
ATOM 1606 N N . THR A 1 203 ? 7.953 -10.276 2.034 1.00 97.44 203 THR A N 1
ATOM 1607 C CA . THR A 1 203 ? 8.203 -10.058 3.465 1.00 97.44 203 THR A CA 1
ATOM 1608 C C . THR A 1 203 ? 7.148 -9.176 4.126 1.00 97.44 203 THR A C 1
ATOM 1610 O O . THR A 1 203 ? 7.160 -9.047 5.350 1.00 97.44 203 THR A O 1
ATOM 1613 N N . ARG A 1 204 ? 6.214 -8.601 3.352 1.00 98.00 204 ARG A N 1
ATOM 1614 C CA . ARG A 1 204 ? 5.047 -7.905 3.910 1.00 98.00 204 ARG A CA 1
ATOM 1615 C C . ARG A 1 204 ? 4.242 -8.861 4.802 1.00 98.00 204 ARG A C 1
ATOM 1617 O O . ARG A 1 204 ? 4.050 -10.022 4.424 1.00 98.00 204 ARG A O 1
ATOM 1624 N N . PRO A 1 205 ? 3.740 -8.386 5.953 1.00 98.62 205 PRO A N 1
ATOM 1625 C CA . PRO A 1 205 ? 2.946 -9.207 6.854 1.00 98.62 205 PRO A CA 1
ATOM 1626 C C . PRO A 1 205 ? 1.628 -9.628 6.198 1.00 98.62 205 PRO A C 1
ATOM 1628 O O . PRO A 1 205 ? 1.086 -8.922 5.347 1.00 98.62 205 PRO A O 1
ATOM 1631 N N . THR A 1 206 ? 1.067 -10.757 6.627 1.00 98.69 206 THR A N 1
ATOM 1632 C CA . THR A 1 206 ? -0.332 -11.075 6.319 1.00 98.69 206 THR A CA 1
ATOM 1633 C C . THR A 1 206 ? -1.265 -10.156 7.104 1.00 98.69 206 THR A C 1
ATOM 1635 O O . THR A 1 206 ? -0.876 -9.558 8.109 1.00 98.69 206 THR A O 1
ATOM 1638 N N . ILE A 1 207 ? -2.526 -10.062 6.691 1.00 98.62 207 ILE A N 1
ATOM 1639 C CA . ILE A 1 207 ? -3.505 -9.232 7.399 1.00 98.62 207 ILE A CA 1
ATOM 1640 C C . ILE A 1 207 ? -3.750 -9.711 8.841 1.00 98.62 207 ILE A C 1
ATOM 1642 O O . ILE A 1 207 ? -3.966 -8.896 9.734 1.00 98.62 207 ILE A O 1
ATOM 1646 N N . GLU A 1 208 ? -3.625 -11.013 9.113 1.00 98.56 208 GLU A N 1
ATOM 1647 C CA . GLU A 1 208 ? -3.669 -11.568 10.471 1.00 98.56 208 GLU A CA 1
ATOM 1648 C C . GLU A 1 208 ? -2.508 -11.053 11.328 1.00 98.56 208 GLU A C 1
ATOM 1650 O O . GLU A 1 208 ? -2.710 -10.679 12.482 1.00 98.56 208 GLU A O 1
ATOM 1655 N N . GLN A 1 209 ? -1.298 -11.001 10.763 1.00 98.56 209 GLN A N 1
ATOM 1656 C CA . GLN A 1 209 ? -0.123 -10.457 11.447 1.00 98.56 209 GLN A CA 1
A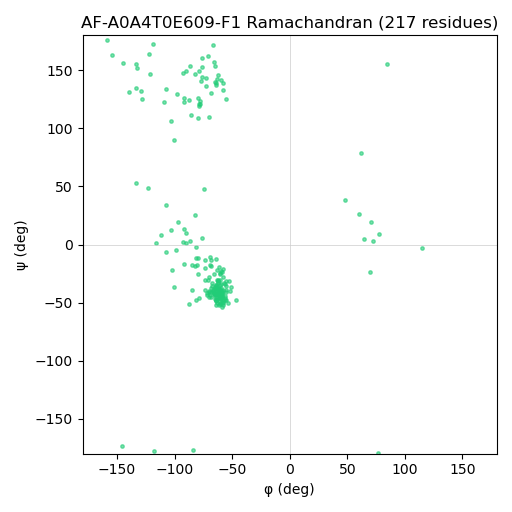TOM 1657 C C . GLN A 1 209 ? -0.265 -8.949 11.675 1.00 98.56 209 GLN A C 1
ATOM 1659 O O . GLN A 1 209 ? 0.058 -8.467 12.760 1.00 98.56 209 GLN A O 1
ATOM 1664 N N . VAL A 1 210 ? -0.821 -8.219 10.700 1.00 98.56 210 VAL A N 1
ATOM 1665 C CA . VAL A 1 210 ? -1.159 -6.798 10.854 1.00 98.56 210 VAL A CA 1
ATOM 1666 C C . VAL A 1 210 ? -2.131 -6.606 12.017 1.00 98.56 210 VAL A C 1
ATOM 1668 O O . VAL A 1 210 ? -1.855 -5.793 12.892 1.00 98.56 210 VAL A O 1
ATOM 1671 N N . LEU A 1 211 ? -3.234 -7.360 12.079 1.00 98.00 211 LEU A N 1
ATOM 1672 C CA . LEU A 1 211 ? -4.239 -7.269 13.151 1.00 98.00 211 LEU A CA 1
ATOM 1673 C C . LEU A 1 211 ? -3.715 -7.700 14.531 1.00 98.00 211 LEU A C 1
ATOM 1675 O O . LEU A 1 211 ? -4.237 -7.244 15.551 1.00 98.00 211 LEU A O 1
ATOM 1679 N N . ALA A 1 212 ? -2.686 -8.550 14.573 1.00 97.69 212 ALA A N 1
ATOM 1680 C CA . ALA A 1 212 ? -2.010 -8.970 15.800 1.00 97.69 212 ALA A CA 1
ATOM 1681 C C . ALA A 1 212 ? -0.958 -7.961 16.303 1.00 97.69 212 ALA A C 1
ATOM 1683 O O . ALA A 1 212 ? -0.480 -8.092 17.431 1.00 97.69 212 ALA A O 1
ATOM 1684 N N . HIS A 1 213 ? -0.595 -6.960 15.496 1.00 97.94 213 HIS A N 1
ATOM 1685 C CA . HIS A 1 213 ? 0.406 -5.960 15.853 1.00 97.94 213 HIS A CA 1
ATOM 1686 C C . HIS A 1 213 ? -0.019 -5.121 17.073 1.00 97.94 213 HIS A C 1
ATOM 1688 O O . HIS A 1 213 ? -1.192 -4.770 17.238 1.00 97.94 213 HIS A O 1
ATOM 1694 N N . SER A 1 214 ? 0.945 -4.724 17.911 1.00 96.19 214 SER A N 1
ATOM 1695 C CA . SER A 1 214 ? 0.701 -3.953 19.145 1.00 96.19 214 SER A CA 1
ATOM 1696 C C . SER A 1 214 ? 0.066 -2.578 18.903 1.00 96.19 214 SER A C 1
ATOM 1698 O O . SER A 1 214 ? -0.578 -2.030 19.793 1.00 96.19 214 SER A O 1
ATOM 1700 N N . TRP A 1 215 ? 0.164 -2.049 17.682 1.00 95.00 215 TRP A N 1
ATOM 1701 C CA . TRP A 1 215 ? -0.435 -0.768 17.284 1.00 95.00 215 TRP A CA 1
ATOM 1702 C C . TRP A 1 215 ? -1.948 -0.686 17.536 1.00 95.00 215 TRP A C 1
ATOM 1704 O O . TRP A 1 215 ? -2.470 0.387 17.858 1.00 95.00 215 TRP A O 1
ATOM 1714 N N . TRP A 1 216 ? -2.650 -1.821 17.453 1.00 93.31 216 TRP A N 1
ATOM 1715 C CA . TRP A 1 216 ? -4.088 -1.903 17.723 1.00 93.31 216 TRP A CA 1
ATOM 1716 C C . TRP A 1 216 ? -4.447 -1.951 19.210 1.00 93.31 216 TRP A C 1
ATOM 1718 O O . TRP A 1 216 ? -5.622 -1.829 19.548 1.00 93.31 216 TRP A O 1
ATOM 1728 N N . GLN A 1 217 ? -3.463 -2.158 20.087 1.00 84.62 217 GLN A N 1
ATOM 1729 C CA . GLN A 1 217 ? -3.647 -2.188 21.541 1.00 84.62 217 GLN A CA 1
ATOM 1730 C C . GLN A 1 217 ? -3.431 -0.808 22.178 1.00 84.62 217 GLN A C 1
ATOM 1732 O O . GLN A 1 217 ? -3.862 -0.570 23.305 1.00 84.62 217 GLN A O 1
ATOM 1737 N N . GLU A 1 218 ? -2.793 0.115 21.456 1.00 69.50 218 GLU A N 1
ATOM 1738 C CA . GLU A 1 218 ? -2.662 1.514 21.860 1.00 69.50 218 GLU A CA 1
ATOM 1739 C C . GLU A 1 218 ? -3.959 2.285 21.559 1.00 69.50 218 GLU A C 1
ATOM 1741 O O . GLU A 1 218 ? -4.431 2.274 20.416 1.00 69.50 218 GLU A O 1
ATOM 1746 N N . GLY A 1 219 ? -4.517 2.955 22.576 1.00 57.53 219 GLY A N 1
ATOM 1747 C CA . GLY A 1 219 ? -5.770 3.733 22.494 1.00 57.53 219 GLY A CA 1
ATOM 1748 C C . GLY A 1 219 ? -5.770 4.929 21.539 1.00 57.53 219 GLY A C 1
ATOM 1749 O O . GLY A 1 219 ? -4.700 5.291 21.000 1.00 57.53 219 GLY A O 1
#

Radius of gyration: 17.14 Å; Cα contacts (8 Å, |Δi|>4): 329; chains: 1; bounding box: 48×41×43 Å

Sequence (219 aa):
MVHTQRKKILRYTAEAIQELHSRNWIHIDIKPDNILVNLDGGDTKEIANAVLGDFDIAYRLEDGKALRTRHAIGNAIWRSPEGQTAVGVTKASDIYSFGLLCIYAMGGGELLLLENYQDLVRFGITPEQEVLSRHFTYFGPVPDALYRRVDDEAGCELLRDMSKIADATVESQHERRFLYWSKELGPVAQDAISQMTTLDPTTRPTIEQVLAHSWWQEG

pLDDT: mean 93.5, std 7.38, range [56.22, 98.88]

Mean predicted aligned error: 3.94 Å

Foldseek 3Di:
DLVVQLLQQLLLVLVQLVVQVVQQKDQLAQDPVQKAFDADPDPDRGTPHIDGHDSVPIDRDDPPAWFADPAQDYDLLLFALLSNLSFLHGSLRNLQSSLVRLCVSLPVVVLRDDPPCVVCVVVVHDSNLVNLLLLCLAQDDADPLLVVSNVDDVSNVSNVVSNVSSVVCCVPCVCSHNVNVCVVVPDQSSVLSSLSSHNNSVRRDRSVVSSVGCVSVPD

Secondary structure (DSSP, 8-state):
-HHHHHHHHHHHHHHHHHHHHHTTEE-S--SGGGEEEEEPSSSS--EEEEEE---TT-EEPPTT--B--SS--S-TTT--TTGGGTSSB-HHHHHHHHHHHHHIIIIIHHHH--TTHHHHHHTT--HHHHHHHHHHHHHPSPPHHHHHHH--HHHHHHHHHHHHHHHHHHHH-GGGSHHHHGGGG-HHHHHHHHHHT-S-TTTSPPHHHHHHSGGGT--

Organism: Aureobasidium pullulans (NCBI:txid5580)

Solvent-accessible surface area (backbone atoms only — not comparable to full-atom values): 11968 Å² total; per-residue (Å²): 111,71,66,45,51,43,51,50,39,53,47,36,40,46,55,48,49,37,58,36,48,78,72,41,30,36,54,63,47,49,44,73,93,31,52,49,73,42,60,42,93,62,98,52,93,44,75,66,51,37,43,72,51,79,66,89,72,42,42,73,56,55,90,96,50,58,47,71,56,98,57,57,71,59,54,66,79,39,43,24,77,45,34,65,53,17,19,43,31,45,64,42,32,43,37,21,7,46,24,51,41,50,42,34,68,75,66,48,39,82,80,62,60,77,89,56,59,71,58,36,53,74,73,72,44,50,70,58,54,54,43,44,23,50,50,36,34,30,46,45,79,83,44,73,60,34,47,66,49,37,72,39,72,70,43,39,51,54,53,51,56,27,40,54,54,12,50,62,48,36,77,79,41,58,63,57,24,44,83,57,69,39,55,86,64,35,71,56,47,40,50,56,36,50,43,27,45,38,54,34,56,87,73,30,54,52,60,68,54,58,70,67,36,69,53,78,75,55,117

InterPro domains:
  IPR000719 Protein kinase domain [PF00069] (4-215)
  IPR000719 Protein kinase domain [PS50011] (1-216)
  IPR000719 Protein kinase domain [SM00220] (1-216)
  IPR011009 Protein kinase-like domain superfamily [SSF56112] (5-218)